Protein AF-0000000084415556 (afdb_homodimer)

Sequence (254 aa):
MTTGFLTAVLDQKYTEAAKVLDAAIASCRHEDKQALATLLINRGHCHHRVQLYRKALKDYDAALEAIPQHPLALYRKGQVLAAQKKLEDARSAW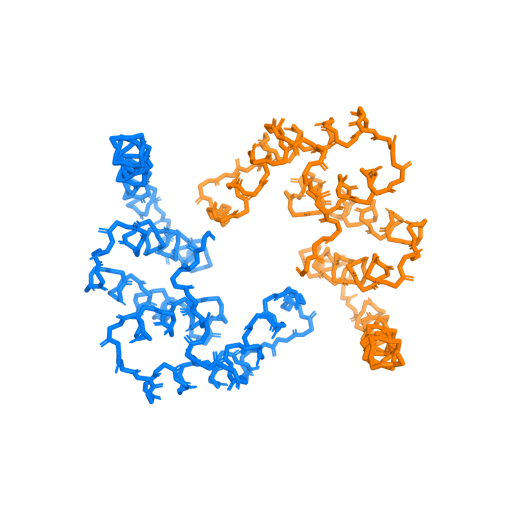EEALRACSERTDIQLVLDISAALRDPHGVKAGHMTTGFLTAVLDQKYTEAAKVLDAAIASCRHEDKQALATLLINRGHCHHRVQLYRKALKDYDAALEAIPQHPLALYRKGQVLAAQKKLEDARSAWEEALRACSERTDIQLVLDISAALRDPHGVKAGH

Radius of gyration: 18.39 Å; Cα contacts (8 Å, |Δi|>4): 319; chains: 2; bounding box: 49×45×45 Å

Structure (mmCIF, N/CA/C/O backbone):
data_AF-0000000084415556-model_v1
#
loop_
_entity.id
_entity.type
_entity.pdbx_description
1 polymer 'Uncharacterized protein'
#
loop_
_atom_site.group_PDB
_atom_site.id
_atom_site.type_symbol
_atom_site.label_atom_id
_atom_site.label_alt_id
_atom_site.label_comp_id
_atom_site.label_asym_id
_atom_site.label_entity_id
_atom_site.label_seq_id
_atom_site.pdbx_PDB_ins_code
_atom_site.Cartn_x
_atom_site.Cartn_y
_atom_site.Cartn_z
_atom_site.occupancy
_atom_site.B_iso_or_equiv
_atom_site.auth_seq_id
_atom_site.auth_comp_id
_atom_site.auth_asym_id
_atom_site.auth_atom_id
_atom_site.pdbx_PDB_model_num
ATOM 1 N N . MET A 1 1 ? 27.25 -16.156 3.082 1 44.28 1 MET A N 1
ATOM 2 C CA . MET A 1 1 ? 26.5 -17.156 3.852 1 44.28 1 MET A CA 1
ATOM 3 C C . MET A 1 1 ? 25.266 -16.531 4.5 1 44.28 1 MET A C 1
ATOM 5 O O . MET A 1 1 ? 24.219 -17.172 4.582 1 44.28 1 MET A O 1
ATOM 9 N N . THR A 1 2 ? 25.344 -15.273 4.949 1 50.53 2 THR A N 1
ATOM 10 C CA . THR A 1 2 ? 24.359 -14.609 5.805 1 50.53 2 THR A CA 1
ATOM 11 C C . THR A 1 2 ? 23.141 -14.195 5 1 50.53 2 THR A C 1
ATOM 13 O O . THR A 1 2 ? 22 -14.32 5.477 1 50.53 2 THR A O 1
ATOM 16 N N . THR A 1 3 ? 23.406 -13.938 3.699 1 58.91 3 THR A N 1
ATOM 17 C CA . THR A 1 3 ? 22.312 -13.508 2.854 1 58.91 3 THR A CA 1
ATOM 18 C C . THR A 1 3 ? 21.422 -14.688 2.477 1 58.91 3 THR A C 1
ATOM 20 O O . THR A 1 3 ? 20.188 -14.562 2.443 1 58.91 3 THR A O 1
ATOM 23 N N . GLY A 1 4 ? 22.125 -15.797 2.33 1 63.91 4 GLY A N 1
ATOM 24 C CA . GLY A 1 4 ? 21.391 -17 1.966 1 63.91 4 GLY A CA 1
ATOM 25 C C . GLY A 1 4 ? 20.438 -17.469 3.047 1 63.91 4 GLY A C 1
ATOM 26 O O . GLY A 1 4 ? 19.281 -17.781 2.764 1 63.91 4 GLY A O 1
ATOM 27 N N . PHE A 1 5 ? 20.953 -17.391 4.285 1 67.06 5 PHE A N 1
ATOM 28 C CA . PHE A 1 5 ? 20.141 -17.828 5.414 1 67.06 5 PHE A CA 1
ATOM 29 C C . PHE A 1 5 ? 18.953 -16.891 5.613 1 67.06 5 PHE A C 1
ATOM 31 O O . PHE A 1 5 ? 17.812 -17.344 5.77 1 67.06 5 PHE A O 1
ATOM 38 N N . LEU A 1 6 ? 19.156 -15.617 5.531 1 68.62 6 LEU A N 1
ATOM 39 C CA . LEU A 1 6 ? 18.094 -14.641 5.699 1 68.62 6 LEU A CA 1
ATOM 40 C C . LEU A 1 6 ? 17.047 -14.789 4.602 1 68.62 6 LEU A C 1
ATOM 42 O O . LEU A 1 6 ? 15.836 -14.742 4.875 1 68.62 6 LEU A O 1
ATOM 46 N N . THR A 1 7 ? 17.547 -15.078 3.479 1 74.56 7 THR A N 1
ATOM 47 C CA . THR A 1 7 ? 16.609 -15.273 2.377 1 74.56 7 THR A CA 1
ATOM 48 C C . THR A 1 7 ? 15.773 -16.531 2.594 1 74.56 7 THR A C 1
ATOM 50 O O . THR A 1 7 ? 14.57 -16.531 2.311 1 74.56 7 THR A O 1
ATOM 53 N N . ALA A 1 8 ? 16.344 -17.391 3.094 1 75.75 8 ALA A N 1
ATOM 54 C CA . ALA A 1 8 ? 15.633 -18.641 3.35 1 75.75 8 ALA A CA 1
ATOM 55 C C . ALA A 1 8 ? 14.562 -18.453 4.422 1 75.75 8 ALA A C 1
ATOM 57 O O . ALA A 1 8 ? 13.461 -18.984 4.309 1 75.75 8 ALA A O 1
ATOM 58 N N . VAL A 1 9 ? 14.891 -17.781 5.328 1 73.94 9 VAL A N 1
ATOM 59 C CA . VAL A 1 9 ? 13.945 -17.547 6.418 1 73.94 9 VAL A CA 1
ATOM 60 C C . VAL A 1 9 ? 12.781 -16.703 5.918 1 73.94 9 VAL A C 1
ATOM 62 O O . VAL A 1 9 ? 11.617 -17 6.215 1 73.94 9 VAL A O 1
ATOM 65 N N . LEU A 1 10 ? 13.086 -15.812 5.121 1 80.5 10 LEU A N 1
ATOM 66 C CA . LEU A 1 10 ? 12.039 -14.969 4.559 1 80.5 10 LEU A CA 1
ATOM 67 C C . LEU A 1 10 ? 11.148 -15.758 3.613 1 80.5 10 LEU A C 1
ATOM 69 O O . LEU A 1 10 ? 9.922 -15.602 3.627 1 80.5 10 LEU A O 1
ATOM 73 N N . ASP A 1 11 ? 11.789 -16.562 2.93 1 83.81 11 ASP A N 1
ATOM 74 C CA . ASP A 1 11 ? 11.023 -17.406 2.014 1 83.81 11 ASP A CA 1
ATOM 75 C C . ASP A 1 11 ? 10.07 -18.328 2.777 1 83.81 11 ASP A C 1
ATOM 77 O O . ASP A 1 11 ? 8.938 -18.547 2.355 1 83.81 11 ASP A O 1
ATOM 81 N N . GLN A 1 12 ? 10.586 -18.797 3.764 1 85.81 12 GLN A N 1
ATOM 82 C CA . GLN A 1 12 ? 9.758 -19.672 4.586 1 85.81 12 GLN A CA 1
ATOM 83 C C . GLN A 1 12 ? 8.562 -18.906 5.16 1 85.81 12 GLN A C 1
ATOM 85 O O . GLN A 1 12 ? 7.449 -19.438 5.207 1 85.81 12 GLN A O 1
ATOM 90 N N . LYS A 1 13 ? 8.75 -17.781 5.508 1 89.81 13 LYS A N 1
ATOM 91 C CA . LYS A 1 13 ? 7.68 -16.953 6.059 1 89.81 13 LYS A CA 1
ATOM 92 C C . LYS A 1 13 ? 6.605 -16.688 5.008 1 89.81 13 LYS A C 1
ATOM 94 O O . LYS A 1 13 ? 5.41 -16.734 5.305 1 89.81 13 LYS A O 1
ATOM 99 N N . TYR A 1 14 ? 7.016 -16.453 3.822 1 93.94 14 TYR A N 1
ATOM 100 C CA . TYR A 1 14 ? 6.047 -16.203 2.762 1 93.94 14 TYR A CA 1
ATOM 101 C C . TYR A 1 14 ? 5.289 -17.469 2.391 1 93.94 14 TYR A C 1
ATOM 103 O O . TYR A 1 14 ? 4.098 -17.422 2.088 1 93.94 14 TYR A O 1
ATOM 111 N N . THR A 1 15 ? 5.961 -18.562 2.408 1 94 15 THR A N 1
ATOM 112 C CA . THR A 1 15 ? 5.309 -19.828 2.119 1 94 15 THR A CA 1
ATOM 113 C C . THR A 1 15 ? 4.262 -20.156 3.18 1 94 15 THR A C 1
ATOM 115 O O . THR A 1 15 ? 3.148 -20.578 2.852 1 94 15 THR A O 1
ATOM 118 N N . GLU A 1 16 ? 4.656 -19.969 4.379 1 94 16 GLU A N 1
AT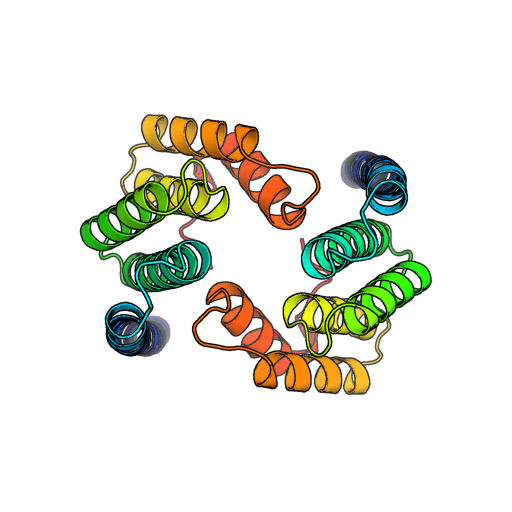OM 119 C CA . GLU A 1 16 ? 3.711 -20.203 5.469 1 94 16 GLU A CA 1
ATOM 120 C C . GLU A 1 16 ? 2.529 -19.234 5.391 1 94 16 GLU A C 1
ATOM 122 O O . GLU A 1 16 ? 1.387 -19.625 5.641 1 94 16 GLU A O 1
ATOM 127 N N . ALA A 1 17 ? 2.781 -18.062 5.09 1 94.12 17 ALA A N 1
ATOM 128 C CA . ALA A 1 17 ? 1.719 -17.062 4.934 1 94.12 17 ALA A CA 1
ATOM 129 C C . ALA A 1 17 ? 0.75 -17.469 3.826 1 94.12 17 ALA A C 1
ATOM 131 O O . ALA A 1 17 ? -0.464 -17.312 3.965 1 94.12 17 ALA A O 1
ATOM 132 N N . ALA A 1 18 ? 1.295 -17.984 2.738 1 95.69 18 ALA A N 1
ATOM 133 C CA . ALA A 1 18 ? 0.446 -18.422 1.637 1 95.69 18 ALA A CA 1
ATOM 134 C C . ALA A 1 18 ? -0.513 -19.516 2.09 1 95.69 18 ALA A C 1
ATOM 136 O O . ALA A 1 18 ? -1.669 -19.562 1.662 1 95.69 18 ALA A O 1
ATOM 137 N N . LYS A 1 19 ? -0.074 -20.359 2.92 1 95.62 19 LYS A N 1
ATOM 138 C CA . LYS A 1 19 ? -0.918 -21.438 3.434 1 95.62 19 LYS A CA 1
ATOM 139 C C . LYS A 1 19 ? -2.062 -20.875 4.277 1 95.62 19 LYS A C 1
ATOM 141 O O . LYS A 1 19 ? -3.197 -21.359 4.18 1 95.62 19 LYS A O 1
ATOM 146 N N . VAL A 1 20 ? -1.751 -19.984 5.078 1 94.44 20 VAL A N 1
ATOM 147 C CA . VAL A 1 20 ? -2.775 -19.344 5.887 1 94.44 20 VAL A CA 1
ATOM 148 C C . VAL A 1 20 ? -3.807 -18.672 4.977 1 94.44 20 VAL A C 1
ATOM 150 O O . VAL A 1 20 ? -5.012 -18.766 5.227 1 94.44 20 VAL A O 1
ATOM 153 N N . LEU A 1 21 ? -3.336 -18.078 3.951 1 96.62 21 LEU A N 1
ATOM 154 C CA . LEU A 1 21 ? -4.23 -17.391 3.018 1 96.62 21 LEU A CA 1
ATOM 155 C C . LEU A 1 21 ? -5.074 -18.406 2.248 1 96.62 21 LEU A C 1
ATOM 157 O O . LEU A 1 21 ? -6.23 -18.125 1.915 1 96.62 21 LEU A O 1
ATOM 161 N N . ASP A 1 22 ? -4.562 -19.547 1.991 1 96.44 22 ASP A N 1
ATOM 162 C CA . ASP A 1 22 ? -5.352 -20.609 1.382 1 96.44 22 ASP A CA 1
ATOM 163 C C . ASP A 1 22 ? -6.598 -20.906 2.207 1 96.44 22 ASP A C 1
ATOM 165 O O . ASP A 1 22 ? -7.703 -20.984 1.666 1 96.44 22 ASP A O 1
ATOM 169 N N . ALA A 1 23 ? -6.379 -21.062 3.432 1 96 23 ALA A N 1
ATOM 170 C CA . ALA A 1 23 ? -7.484 -21.359 4.34 1 96 23 ALA A CA 1
ATOM 171 C C . ALA A 1 23 ? -8.484 -20.219 4.387 1 96 23 ALA A C 1
ATOM 173 O O . ALA A 1 23 ? -9.695 -20.438 4.398 1 96 23 ALA A O 1
ATOM 174 N N . ALA A 1 24 ? -7.969 -19.062 4.43 1 96 24 ALA A N 1
ATOM 175 C CA . ALA A 1 24 ? -8.828 -17.875 4.477 1 96 24 ALA A CA 1
ATOM 176 C C . ALA A 1 24 ? -9.672 -17.766 3.209 1 96 24 ALA A C 1
ATOM 178 O O . ALA A 1 24 ? -10.859 -17.438 3.27 1 96 24 ALA A O 1
ATOM 179 N N . ILE A 1 25 ? -9.094 -17.969 2.098 1 96.94 25 ILE A N 1
ATOM 180 C CA . ILE A 1 25 ? -9.797 -17.906 0.82 1 96.94 25 ILE A CA 1
ATOM 181 C C . ILE A 1 25 ? -10.891 -18.969 0.78 1 96.94 25 ILE A C 1
ATOM 183 O O . ILE A 1 25 ? -12 -18.703 0.321 1 96.94 25 ILE A O 1
ATOM 187 N N . ALA A 1 26 ? -10.602 -20.125 1.258 1 95.88 26 ALA A N 1
ATOM 188 C CA . ALA A 1 26 ? -11.555 -21.234 1.277 1 95.88 26 ALA A CA 1
ATOM 189 C C . ALA A 1 26 ? -12.758 -20.906 2.16 1 95.88 26 ALA A C 1
ATOM 191 O O . ALA A 1 26 ? -13.875 -21.359 1.891 1 95.88 26 ALA A O 1
ATOM 192 N N . SER A 1 27 ? -12.562 -20.094 3.143 1 94.94 27 SER A N 1
ATOM 193 C CA . SER A 1 27 ? -13.617 -19.766 4.098 1 94.94 27 SER A CA 1
ATOM 194 C C . SER A 1 27 ? -14.328 -18.484 3.709 1 94.94 27 SER A C 1
ATOM 196 O O . SER A 1 27 ? -15.32 -18.109 4.332 1 94.94 27 SER A O 1
ATOM 198 N N . CYS A 1 28 ? -13.781 -17.812 2.705 1 94.81 28 CYS A N 1
ATOM 199 C CA . CYS A 1 28 ? -14.328 -16.516 2.305 1 94.81 28 CYS A CA 1
ATOM 200 C C . CYS A 1 28 ? -15.648 -16.688 1.559 1 94.81 28 CYS A C 1
ATOM 202 O O . CYS A 1 28 ? -15.75 -17.531 0.655 1 94.81 28 CYS A O 1
ATOM 204 N N . ARG A 1 29 ? -16.547 -15.898 1.939 1 91.25 29 ARG A N 1
ATOM 205 C CA . ARG A 1 29 ? -17.828 -15.93 1.246 1 91.25 29 ARG A CA 1
ATOM 206 C C . ARG A 1 29 ? -17.688 -15.453 -0.197 1 91.25 29 ARG A C 1
ATOM 208 O O . ARG A 1 29 ? -17.109 -14.391 -0.452 1 91.25 29 ARG A O 1
ATOM 215 N N . HIS A 1 30 ? -18.234 -16.188 -1.076 1 85.44 30 HIS A N 1
ATOM 216 C CA . HIS A 1 30 ? -18.078 -15.898 -2.498 1 85.44 30 HIS A CA 1
ATOM 217 C C . HIS A 1 30 ? -18.688 -14.547 -2.859 1 85.44 30 HIS A C 1
ATOM 219 O O . HIS A 1 30 ? -18.25 -13.906 -3.816 1 85.44 30 HIS A O 1
ATOM 225 N N . GLU A 1 31 ? -19.578 -14.102 -2.074 1 92.94 31 GLU A N 1
ATOM 226 C CA . GLU A 1 31 ? -20.281 -12.852 -2.354 1 92.94 31 GLU A CA 1
ATOM 227 C C . GLU A 1 31 ? -19.438 -11.641 -1.939 1 92.94 31 GLU A C 1
ATOM 229 O O . GLU A 1 31 ? -19.656 -10.531 -2.422 1 92.94 31 GLU A O 1
ATOM 234 N N . ASP A 1 32 ? -18.547 -11.812 -1.086 1 95.38 32 ASP A N 1
ATOM 235 C CA . ASP A 1 32 ? -17.672 -10.727 -0.661 1 95.38 32 ASP A CA 1
ATOM 236 C C . ASP A 1 32 ? -16.469 -10.57 -1.605 1 95.38 32 ASP A C 1
ATOM 238 O O . ASP A 1 32 ? -15.352 -10.953 -1.265 1 95.38 32 ASP A O 1
ATOM 242 N N . LYS A 1 33 ? -16.719 -9.922 -2.682 1 96.44 33 LYS A N 1
ATOM 243 C CA . LYS A 1 33 ? -15.734 -9.836 -3.76 1 96.44 33 LYS A CA 1
ATOM 244 C C . LYS A 1 33 ? -14.516 -9.023 -3.33 1 96.44 33 LYS A C 1
ATOM 246 O O . LYS A 1 33 ? -13.391 -9.32 -3.736 1 96.44 33 LYS A O 1
ATOM 251 N N . GLN A 1 34 ? -14.734 -8.07 -2.561 1 94.62 34 GLN A N 1
ATOM 252 C CA . GLN A 1 34 ? -13.633 -7.238 -2.096 1 94.62 34 GLN A CA 1
ATOM 253 C C . GLN A 1 34 ? -12.68 -8.039 -1.21 1 94.62 34 GLN A C 1
ATOM 255 O O . GLN A 1 34 ? -11.461 -7.957 -1.375 1 94.62 34 GLN A O 1
ATOM 260 N N . ALA A 1 35 ? -13.242 -8.789 -0.306 1 94.62 35 ALA A N 1
ATOM 261 C CA . ALA A 1 35 ? -12.43 -9.625 0.576 1 94.62 35 ALA A CA 1
ATOM 262 C C . ALA A 1 35 ? -11.672 -10.688 -0.215 1 94.62 35 ALA A C 1
ATOM 264 O O . ALA A 1 35 ? -10.484 -10.914 0.013 1 94.62 35 ALA A O 1
ATOM 265 N N . LEU A 1 36 ? -12.383 -11.258 -1.077 1 96.88 36 LEU A N 1
ATOM 266 C CA . LEU A 1 36 ? -11.766 -12.297 -1.895 1 96.88 36 LEU A CA 1
ATOM 267 C C . LEU A 1 36 ? -10.602 -11.734 -2.701 1 96.88 36 LEU A C 1
ATOM 269 O O . LEU A 1 36 ? -9.516 -12.32 -2.725 1 96.88 36 LEU A O 1
ATOM 273 N N . ALA A 1 37 ? -10.773 -10.633 -3.338 1 97.5 37 ALA A N 1
ATOM 274 C CA . ALA A 1 37 ? -9.719 -10.008 -4.125 1 97.5 37 ALA A CA 1
ATOM 275 C C . ALA A 1 37 ? -8.5 -9.703 -3.26 1 97.5 37 ALA A C 1
ATOM 277 O O . ALA A 1 37 ? -7.363 -9.992 -3.652 1 97.5 37 ALA A O 1
ATOM 278 N N . THR A 1 38 ? -8.75 -9.156 -2.139 1 96.31 38 THR A N 1
ATOM 279 C CA . THR A 1 38 ? -7.652 -8.797 -1.246 1 96.31 38 THR A CA 1
ATOM 280 C C . THR A 1 38 ? -6.855 -10.031 -0.833 1 96.31 38 THR A C 1
ATOM 282 O O . THR A 1 38 ? -5.625 -10.008 -0.837 1 96.31 38 THR A O 1
ATOM 285 N N . LEU A 1 39 ? -7.547 -11.078 -0.478 1 97.69 39 LEU A N 1
ATOM 286 C CA . LEU A 1 39 ? -6.891 -12.312 -0.076 1 97.69 39 LEU A CA 1
ATOM 287 C C . LEU A 1 39 ? -6.07 -12.891 -1.223 1 97.69 39 LEU A C 1
ATOM 289 O O . LEU A 1 39 ? -4.938 -13.336 -1.02 1 97.69 39 LEU A O 1
ATOM 293 N N . LEU A 1 40 ? -6.586 -12.859 -2.352 1 97.88 40 LEU A N 1
ATOM 294 C CA . LEU A 1 40 ? -5.898 -13.375 -3.531 1 97.88 40 LEU A CA 1
ATOM 295 C C . LEU A 1 40 ? -4.664 -12.531 -3.846 1 97.88 40 LEU A C 1
ATOM 297 O O . LEU A 1 40 ? -3.607 -13.07 -4.18 1 97.88 40 LEU A O 1
ATOM 301 N N . ILE A 1 41 ? -4.773 -11.242 -3.756 1 98.12 41 ILE A N 1
ATOM 302 C CA . ILE A 1 41 ? -3.645 -10.344 -3.99 1 98.12 41 ILE A CA 1
ATOM 303 C C . ILE A 1 41 ? -2.533 -10.648 -2.986 1 98.12 41 ILE A C 1
ATOM 305 O O . ILE A 1 41 ? -1.359 -10.727 -3.357 1 98.12 41 ILE A O 1
ATOM 309 N N . ASN A 1 42 ? -2.893 -10.812 -1.781 1 97.56 42 ASN A N 1
ATOM 310 C CA . ASN A 1 42 ? -1.912 -11.125 -0.745 1 97.56 42 ASN A CA 1
ATOM 311 C C . ASN A 1 42 ? -1.228 -12.461 -1.002 1 97.56 42 ASN A C 1
ATOM 313 O O . ASN A 1 42 ? -0.01 -12.578 -0.852 1 97.56 42 ASN A O 1
ATOM 317 N N . ARG A 1 43 ? -1.973 -13.469 -1.42 1 97.5 43 ARG A N 1
ATOM 318 C CA . ARG A 1 43 ? -1.366 -14.758 -1.73 1 97.5 43 ARG A CA 1
ATOM 319 C C . ARG A 1 43 ? -0.435 -14.648 -2.934 1 97.5 43 ARG A C 1
ATOM 321 O O . ARG A 1 43 ? 0.664 -15.211 -2.926 1 97.5 43 ARG A O 1
ATOM 328 N N . GLY A 1 44 ? -0.894 -13.914 -3.916 1 97.94 44 GLY A N 1
ATOM 329 C CA . GLY A 1 44 ? -0.041 -13.672 -5.07 1 97.94 44 GLY A CA 1
ATOM 330 C C . GLY A 1 44 ? 1.275 -13.008 -4.711 1 97.94 44 GLY A C 1
ATOM 331 O O . GLY A 1 44 ? 2.322 -13.352 -5.266 1 97.94 44 GLY A O 1
ATOM 332 N N . HIS A 1 45 ? 1.21 -12.086 -3.805 1 96.56 45 HIS A N 1
ATOM 333 C CA . HIS A 1 45 ? 2.418 -11.406 -3.354 1 96.56 45 HIS A CA 1
ATOM 334 C C . HIS A 1 45 ? 3.377 -12.375 -2.674 1 96.56 45 HIS A C 1
ATOM 336 O O . HIS A 1 45 ? 4.59 -12.305 -2.875 1 96.56 45 HIS A O 1
ATOM 342 N N . CYS A 1 46 ? 2.828 -13.211 -1.877 1 96.19 46 CYS A N 1
ATOM 343 C CA . CYS A 1 46 ? 3.65 -14.227 -1.226 1 96.19 46 CYS A CA 1
ATOM 344 C C . CYS A 1 46 ? 4.34 -15.117 -2.256 1 96.19 46 CYS A C 1
ATOM 346 O O . CYS A 1 46 ? 5.543 -15.367 -2.162 1 96.19 46 CYS A O 1
ATOM 348 N N . HIS A 1 47 ? 3.613 -15.539 -3.279 1 97.31 47 HIS A N 1
ATOM 349 C CA . HIS A 1 47 ? 4.184 -16.359 -4.348 1 97.31 47 HIS A CA 1
ATOM 350 C C . HIS A 1 47 ? 5.254 -15.586 -5.113 1 97.31 47 HIS A C 1
ATOM 352 O O . HIS A 1 47 ? 6.305 -16.141 -5.449 1 97.31 47 HIS A O 1
ATOM 358 N N . HIS A 1 48 ? 4.957 -14.328 -5.367 1 96.06 48 HIS A N 1
ATOM 359 C CA . HIS A 1 48 ? 5.898 -13.469 -6.07 1 96.06 48 HIS A CA 1
ATOM 360 C C . HIS A 1 48 ? 7.23 -13.383 -5.332 1 96.06 48 HIS A C 1
ATOM 362 O O . HIS A 1 48 ? 8.297 -13.477 -5.945 1 96.06 48 HIS A O 1
ATOM 368 N N . ARG A 1 49 ? 7.148 -13.281 -4.059 1 94.12 49 ARG A N 1
ATOM 369 C CA . ARG A 1 49 ? 8.336 -13.078 -3.24 1 94.12 49 ARG A CA 1
ATOM 370 C C . ARG A 1 49 ? 9.203 -14.336 -3.205 1 94.12 49 ARG A C 1
ATOM 372 O O . ARG A 1 49 ? 10.414 -14.258 -2.99 1 94.12 49 ARG A O 1
ATOM 379 N N . VAL A 1 50 ? 8.633 -15.508 -3.457 1 94.06 50 VAL A N 1
ATOM 380 C CA . VAL A 1 50 ? 9.391 -16.75 -3.494 1 94.06 50 VAL A CA 1
ATOM 381 C C . VAL A 1 50 ? 9.609 -17.188 -4.945 1 94.06 50 VAL A C 1
ATOM 383 O O . VAL A 1 50 ? 9.875 -18.359 -5.215 1 94.06 50 VAL A O 1
ATOM 386 N N . GLN A 1 51 ? 9.227 -16.328 -5.941 1 95.25 51 GLN A N 1
ATOM 387 C CA . GLN A 1 51 ? 9.523 -16.422 -7.367 1 95.25 51 GLN A CA 1
ATOM 388 C C . GLN A 1 51 ? 8.672 -17.484 -8.039 1 95.25 51 GLN A C 1
ATOM 390 O O . GLN A 1 51 ? 9.102 -18.109 -9.016 1 95.25 51 GLN A O 1
ATOM 395 N N . LEU A 1 52 ? 7.629 -17.812 -7.492 1 96.44 52 LEU A N 1
ATOM 396 C CA . LEU A 1 52 ? 6.609 -18.625 -8.156 1 96.44 52 LEU A CA 1
ATOM 397 C C . LEU A 1 52 ? 5.699 -17.75 -9.016 1 96.44 52 LEU A C 1
ATOM 399 O O . LEU A 1 52 ? 4.508 -17.625 -8.727 1 96.44 52 LEU A O 1
ATOM 403 N N . TYR A 1 53 ? 6.145 -17.359 -10.156 1 97.44 53 TYR A N 1
ATOM 404 C CA . TYR A 1 53 ? 5.539 -16.312 -10.969 1 97.44 53 TYR A CA 1
ATOM 405 C C . TYR A 1 53 ? 4.234 -16.797 -11.594 1 97.44 53 TYR A C 1
ATOM 407 O O . TYR A 1 53 ? 3.256 -16.047 -11.656 1 97.44 53 TYR A O 1
ATOM 415 N N . ARG A 1 54 ? 4.184 -17.953 -12.039 1 97.88 54 ARG A N 1
ATOM 416 C CA . ARG A 1 54 ? 2.969 -18.469 -12.664 1 97.88 54 ARG A CA 1
ATOM 417 C C . ARG A 1 54 ? 1.812 -18.5 -11.672 1 97.88 54 ARG A C 1
ATOM 419 O O . ARG A 1 54 ? 0.687 -18.125 -12.016 1 97.88 54 ARG A O 1
ATOM 426 N N . LYS A 1 55 ? 2.104 -18.953 -10.5 1 98.44 55 LYS A N 1
ATOM 427 C CA . LYS A 1 55 ? 1.078 -18.984 -9.461 1 98.44 55 LYS A CA 1
ATOM 428 C C . LYS A 1 55 ? 0.644 -17.578 -9.062 1 98.44 55 LYS A C 1
ATOM 430 O O . LYS A 1 55 ? -0.542 -17.328 -8.828 1 98.44 55 LYS A O 1
ATOM 435 N N . ALA A 1 56 ? 1.625 -16.719 -9 1 98.5 56 ALA A N 1
ATOM 436 C CA . ALA A 1 56 ? 1.32 -15.336 -8.672 1 98.5 56 ALA A CA 1
ATOM 437 C C . ALA A 1 56 ? 0.39 -14.719 -9.719 1 98.5 56 ALA A C 1
ATOM 439 O O . ALA A 1 56 ? -0.62 -14.102 -9.367 1 98.5 56 ALA A O 1
ATOM 440 N N . LEU A 1 57 ? 0.685 -14.945 -10.977 1 98.62 57 LEU A N 1
ATOM 441 C CA . LEU A 1 57 ? -0.127 -14.398 -12.055 1 98.62 57 LEU A CA 1
ATOM 442 C C . LEU A 1 57 ? -1.541 -14.969 -12.016 1 98.62 57 LEU A C 1
ATOM 444 O O . LEU A 1 57 ? -2.512 -14.242 -12.258 1 98.62 57 LEU A O 1
ATOM 448 N N . LYS A 1 58 ? -1.635 -16.188 -11.727 1 98.69 58 LYS A N 1
ATOM 449 C CA . LYS A 1 58 ? -2.951 -16.797 -11.609 1 98.69 58 LYS A CA 1
ATOM 450 C C . LYS A 1 58 ? -3.771 -16.141 -10.508 1 98.69 58 LYS A C 1
ATOM 452 O O . LYS A 1 58 ? -4.969 -15.906 -10.672 1 98.69 58 LYS A O 1
ATOM 457 N N . ASP A 1 59 ? -3.145 -15.898 -9.398 1 98.62 59 ASP A N 1
ATOM 458 C CA . ASP A 1 59 ? -3.82 -15.242 -8.281 1 98.62 59 ASP A CA 1
ATOM 459 C C . ASP A 1 59 ? -4.285 -13.844 -8.664 1 98.62 59 ASP A C 1
ATOM 461 O O . ASP A 1 59 ? -5.414 -13.453 -8.367 1 98.62 59 ASP A O 1
ATOM 465 N N . TYR A 1 60 ? -3.416 -13.07 -9.359 1 98.62 60 TYR A N 1
ATOM 466 C CA . TYR A 1 60 ? -3.777 -11.719 -9.75 1 98.62 60 TYR A CA 1
ATOM 467 C C . TYR A 1 60 ? -4.895 -11.727 -10.781 1 98.62 60 TYR A C 1
ATOM 469 O O . TYR A 1 60 ? -5.801 -10.883 -10.734 1 98.62 60 TYR A O 1
ATOM 477 N N . ASP A 1 61 ? -4.887 -12.664 -11.648 1 98.69 61 ASP A N 1
ATOM 478 C CA . ASP A 1 61 ? -5.961 -12.789 -12.625 1 98.69 61 ASP A CA 1
ATOM 479 C C . ASP A 1 61 ? -7.281 -13.141 -11.953 1 98.69 61 ASP A C 1
ATOM 481 O O . ASP A 1 61 ? -8.336 -12.609 -12.312 1 98.69 61 ASP A O 1
ATOM 485 N N . ALA A 1 62 ? -7.223 -14.039 -11.016 1 98.38 62 ALA A N 1
ATOM 486 C CA . ALA A 1 62 ? -8.422 -14.398 -10.266 1 98.38 62 ALA A CA 1
ATOM 487 C C . ALA A 1 62 ? -8.969 -13.195 -9.5 1 98.38 62 ALA A C 1
ATOM 489 O O . ALA A 1 62 ? -10.188 -13.008 -9.414 1 98.38 62 ALA A O 1
ATOM 490 N N . ALA A 1 63 ? -8.086 -12.43 -8.906 1 98.38 63 ALA A N 1
ATOM 491 C CA . ALA A 1 63 ? -8.508 -11.219 -8.203 1 98.38 63 ALA A CA 1
ATOM 492 C C . ALA A 1 63 ? -9.219 -10.258 -9.148 1 98.38 63 ALA A C 1
ATOM 494 O O . ALA A 1 63 ? -10.219 -9.641 -8.781 1 98.38 63 ALA A O 1
ATOM 495 N N . LEU A 1 64 ? -8.758 -10.164 -10.383 1 98.44 64 LEU A N 1
ATOM 496 C CA . LEU A 1 64 ? -9.312 -9.25 -11.375 1 98.44 64 LEU A CA 1
ATOM 497 C C . LEU A 1 64 ? -10.641 -9.773 -11.914 1 98.44 64 LEU A C 1
ATOM 499 O O . LEU A 1 64 ? -11.43 -9.008 -12.469 1 98.44 64 LEU A O 1
ATOM 503 N N . GLU A 1 65 ? -10.812 -11.047 -11.797 1 97.94 65 GLU A N 1
ATOM 504 C CA . GLU A 1 65 ? -12.125 -11.602 -12.102 1 97.94 65 GLU A CA 1
ATOM 505 C C . GLU A 1 65 ? -13.156 -11.211 -11.047 1 97.94 65 GLU A C 1
ATOM 507 O O . GLU A 1 65 ? -14.32 -10.961 -11.367 1 97.94 65 GLU A O 1
ATOM 512 N N . ALA A 1 66 ? -12.688 -11.219 -9.797 1 97.06 66 ALA A N 1
ATOM 513 C CA . ALA A 1 66 ? -13.57 -10.836 -8.695 1 97.06 66 ALA A CA 1
ATOM 514 C C . ALA A 1 66 ? -13.891 -9.344 -8.75 1 97.06 66 ALA A C 1
ATOM 516 O O . ALA A 1 66 ? -15.039 -8.945 -8.562 1 97.06 66 ALA A O 1
ATOM 517 N N . ILE A 1 67 ? -12.898 -8.461 -8.93 1 97.31 67 ILE A N 1
ATOM 518 C CA . ILE A 1 67 ? -13.055 -7.02 -9.078 1 97.31 67 ILE A CA 1
ATOM 519 C C . ILE A 1 67 ? -12.289 -6.539 -10.312 1 97.31 67 ILE A C 1
ATOM 521 O O . ILE A 1 67 ? -11.078 -6.293 -10.234 1 97.31 67 ILE A O 1
ATOM 525 N N . PRO A 1 68 ? -13.047 -6.246 -11.219 1 96.88 68 PRO A N 1
ATOM 526 C CA . PRO A 1 68 ? -12.367 -5.793 -12.438 1 96.88 68 PRO A CA 1
ATOM 527 C C . PRO A 1 68 ? -11.648 -4.461 -12.25 1 96.88 68 PRO A C 1
ATOM 529 O O . PRO A 1 68 ? -12.141 -3.584 -11.539 1 96.88 68 PRO A O 1
ATOM 532 N N . GLN A 1 69 ? -10.445 -4.32 -12.805 1 96.38 69 GLN A N 1
ATOM 533 C CA . GLN A 1 69 ? -9.633 -3.107 -12.82 1 96.38 69 GLN A CA 1
ATOM 534 C C . GLN A 1 69 ? -9.188 -2.727 -11.406 1 96.38 69 GLN A C 1
ATOM 536 O O . GLN A 1 69 ? -9.203 -1.548 -11.047 1 96.38 69 GLN A O 1
ATOM 541 N N . HIS A 1 70 ? -8.992 -3.656 -10.516 1 97.5 70 HIS A N 1
ATOM 542 C CA . HIS A 1 70 ? -8.414 -3.404 -9.195 1 97.5 70 HIS A CA 1
ATOM 543 C C . HIS A 1 70 ? -6.984 -2.875 -9.32 1 97.5 70 HIS A C 1
ATOM 545 O O . HIS A 1 70 ? -6.078 -3.607 -9.727 1 97.5 70 HIS A O 1
ATOM 551 N N . PRO A 1 71 ? -6.75 -1.689 -8.883 1 97.62 71 PRO A N 1
ATOM 552 C CA . PRO A 1 71 ? -5.469 -1.048 -9.195 1 97.62 71 PRO A CA 1
ATOM 553 C C . PRO A 1 71 ? -4.273 -1.797 -8.617 1 97.62 71 PRO A C 1
ATOM 555 O O . PRO A 1 71 ? -3.258 -1.969 -9.297 1 97.62 71 PRO A O 1
ATOM 558 N N . LEU A 1 72 ? -4.418 -2.24 -7.43 1 97.69 72 LEU A N 1
ATOM 559 C CA . LEU A 1 72 ? -3.293 -2.92 -6.793 1 97.69 72 LEU A CA 1
ATOM 560 C C . LEU A 1 72 ? -3 -4.246 -7.484 1 97.69 72 LEU A C 1
ATOM 562 O O . LEU A 1 72 ? -1.837 -4.621 -7.652 1 97.69 72 LEU A O 1
ATOM 566 N N . ALA A 1 73 ? -4.016 -4.996 -7.832 1 98.5 73 ALA A N 1
ATOM 567 C CA . ALA A 1 73 ? -3.826 -6.258 -8.547 1 98.5 73 ALA A CA 1
ATOM 568 C C . ALA A 1 73 ? -3.104 -6.031 -9.875 1 98.5 73 ALA A C 1
ATOM 570 O O . ALA A 1 73 ? -2.172 -6.762 -10.211 1 98.5 73 ALA A O 1
ATOM 571 N N . LEU A 1 74 ? -3.523 -5.023 -10.562 1 98.62 74 LEU A N 1
ATOM 572 C CA . LEU A 1 74 ? -2.91 -4.691 -11.844 1 98.62 74 LEU A CA 1
ATOM 573 C C . LEU A 1 74 ? -1.456 -4.273 -11.664 1 98.62 74 LEU A C 1
ATOM 575 O O . LEU A 1 74 ? -0.586 -4.68 -12.438 1 98.62 74 LEU A O 1
ATOM 579 N N . TYR A 1 75 ? -1.209 -3.514 -10.633 1 97.94 75 TYR A N 1
ATOM 580 C CA . TYR A 1 75 ? 0.148 -3.066 -10.344 1 97.94 75 TYR A CA 1
ATOM 581 C C . TYR A 1 75 ? 1.057 -4.25 -10.031 1 97.94 75 TYR A C 1
ATOM 583 O O . TYR A 1 75 ? 2.156 -4.359 -10.578 1 97.94 75 TYR A O 1
ATOM 591 N N . ARG A 1 76 ? 0.569 -5.086 -9.227 1 98 76 ARG A N 1
ATOM 592 C CA . ARG A 1 76 ? 1.363 -6.238 -8.82 1 98 76 ARG A CA 1
ATOM 593 C C . ARG A 1 76 ? 1.565 -7.207 -9.977 1 98 76 ARG A C 1
ATOM 595 O O . ARG A 1 76 ? 2.643 -7.789 -10.125 1 98 76 ARG A O 1
ATOM 602 N N . LYS A 1 77 ? 0.566 -7.379 -10.766 1 98.06 77 LYS A N 1
ATOM 603 C CA . LYS A 1 77 ? 0.695 -8.188 -11.977 1 98.06 77 LYS A CA 1
ATOM 604 C C . LYS A 1 77 ? 1.806 -7.652 -12.875 1 98.06 77 LYS A C 1
ATOM 606 O O . LYS A 1 77 ? 2.627 -8.422 -13.383 1 98.06 77 LYS A O 1
ATOM 611 N N . GLY A 1 78 ? 1.819 -6.391 -13.062 1 98.06 78 GLY A N 1
ATOM 612 C CA . GLY A 1 78 ? 2.873 -5.773 -13.852 1 98.06 78 GLY A CA 1
ATOM 613 C C . GLY A 1 78 ? 4.262 -6.043 -13.305 1 98.06 78 GLY A C 1
ATOM 614 O O . GLY A 1 78 ? 5.203 -6.273 -14.07 1 98.06 78 GLY A O 1
ATOM 615 N N . GLN A 1 79 ? 4.375 -5.992 -12.062 1 97.06 79 GLN A N 1
ATOM 616 C CA . GLN A 1 79 ? 5.668 -6.262 -11.445 1 97.06 79 GLN A CA 1
ATOM 617 C C . GLN A 1 79 ? 6.156 -7.668 -11.773 1 97.06 79 GLN A C 1
ATOM 619 O O . GLN A 1 79 ? 7.34 -7.871 -12.039 1 97.06 79 GLN A O 1
ATOM 624 N N . VAL A 1 80 ? 5.277 -8.641 -11.711 1 97.25 80 VAL A N 1
ATOM 625 C CA . VAL A 1 80 ? 5.641 -10.023 -12 1 97.25 80 VAL A CA 1
ATOM 626 C C . VAL A 1 80 ? 6.027 -10.156 -13.469 1 97.25 80 VAL A C 1
ATOM 628 O O . VAL A 1 80 ? 7.016 -10.812 -13.797 1 97.25 80 VAL A O 1
ATOM 631 N N . LEU A 1 81 ? 5.27 -9.484 -14.328 1 97.5 81 LEU A N 1
ATOM 632 C CA . LEU A 1 81 ? 5.57 -9.516 -15.758 1 97.5 81 LEU A CA 1
ATOM 633 C C . LEU A 1 81 ? 6.934 -8.898 -16.047 1 97.5 81 LEU A C 1
ATOM 635 O O . LEU A 1 81 ? 7.707 -9.43 -16.844 1 97.5 81 LEU A O 1
ATOM 639 N N . ALA A 1 82 ? 7.238 -7.863 -15.367 1 96.5 82 ALA A N 1
ATOM 640 C CA . ALA A 1 82 ? 8.539 -7.219 -15.523 1 96.5 82 ALA A CA 1
ATOM 641 C C . ALA A 1 82 ? 9.664 -8.141 -15.062 1 96.5 82 ALA A C 1
ATOM 643 O O . ALA A 1 82 ? 10.719 -8.219 -15.703 1 96.5 82 ALA A O 1
ATOM 644 N N . ALA A 1 83 ? 9.414 -8.805 -14.016 1 94.19 83 ALA A N 1
ATOM 645 C CA . ALA A 1 83 ? 10.406 -9.742 -13.477 1 94.19 83 ALA A CA 1
ATOM 646 C C . ALA A 1 83 ? 10.68 -10.875 -14.461 1 94.19 83 ALA A C 1
ATOM 648 O O . ALA A 1 83 ? 11.781 -11.43 -14.484 1 94.19 83 ALA A O 1
ATOM 649 N N . GLN A 1 84 ? 9.695 -11.156 -15.25 1 94.69 84 GLN A N 1
ATOM 650 C CA . GLN A 1 84 ? 9.836 -12.188 -16.266 1 94.69 84 GLN A CA 1
ATOM 651 C C . GLN A 1 84 ? 10.344 -11.602 -17.578 1 94.69 84 GLN A C 1
ATOM 653 O O . GLN A 1 84 ? 10.305 -12.266 -18.625 1 94.69 84 GLN A O 1
ATOM 658 N N . LYS A 1 85 ? 10.617 -10.305 -1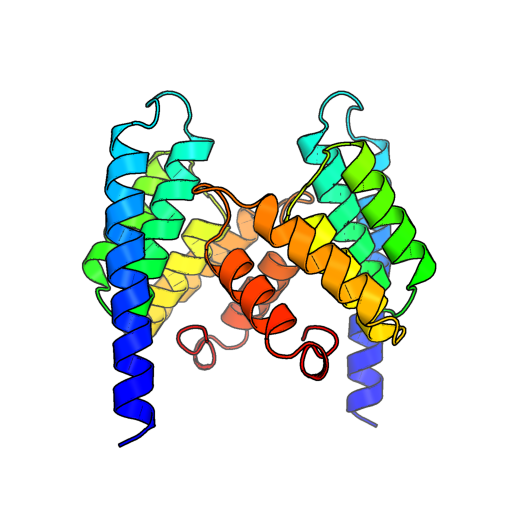7.625 1 93.75 85 LYS A N 1
ATOM 659 C CA . LYS A 1 85 ? 11.195 -9.586 -18.75 1 93.75 85 LYS A CA 1
ATOM 660 C C . LYS A 1 85 ? 10.156 -9.352 -19.844 1 93.75 85 LYS A C 1
ATOM 662 O O . LYS A 1 85 ? 10.508 -9.164 -21 1 93.75 85 LYS A O 1
ATOM 667 N N . LYS A 1 86 ? 8.977 -9.461 -19.516 1 96 86 LYS A N 1
ATOM 668 C CA . LYS A 1 86 ? 7.879 -9.078 -20.391 1 96 86 LYS A CA 1
ATOM 669 C C . LYS A 1 86 ? 7.477 -7.621 -20.172 1 96 86 LYS A C 1
ATOM 671 O O . LYS A 1 86 ? 6.352 -7.344 -19.75 1 96 86 LYS A O 1
ATOM 676 N N . LEU A 1 87 ? 8.203 -6.766 -20.625 1 95.94 87 LEU A N 1
ATOM 677 C CA . LEU A 1 87 ? 8.109 -5.359 -20.25 1 95.94 87 LEU A CA 1
ATOM 678 C C . LEU A 1 87 ? 6.914 -4.699 -20.922 1 95.94 87 LEU A C 1
ATOM 680 O O . LEU A 1 87 ? 6.25 -3.844 -20.328 1 95.94 87 LEU A O 1
ATOM 684 N N . GLU A 1 88 ? 6.652 -5.023 -22.094 1 96.88 88 GLU A N 1
ATOM 685 C CA . GLU A 1 88 ? 5.52 -4.422 -22.797 1 96.88 88 GLU A CA 1
ATOM 686 C C . GLU A 1 88 ? 4.203 -4.789 -22.109 1 96.88 88 GLU A C 1
ATOM 688 O O . GLU A 1 88 ? 3.316 -3.945 -21.969 1 96.88 88 GLU A O 1
ATOM 693 N N . ASP A 1 89 ? 4.129 -5.992 -21.734 1 97.81 89 ASP A N 1
ATOM 694 C CA . ASP A 1 89 ? 2.941 -6.445 -21.016 1 97.81 89 ASP A CA 1
ATOM 695 C C . ASP A 1 89 ? 2.838 -5.766 -19.656 1 97.81 89 ASP A C 1
ATOM 697 O O . ASP A 1 89 ? 1.742 -5.414 -19.203 1 97.81 89 ASP A O 1
ATOM 701 N N . ALA A 1 90 ? 3.965 -5.645 -19.078 1 97.88 90 ALA A N 1
ATOM 702 C CA . ALA A 1 90 ? 4.008 -4.957 -17.781 1 97.88 90 ALA A CA 1
ATOM 703 C C . ALA A 1 90 ? 3.516 -3.516 -17.922 1 97.88 90 ALA A C 1
ATOM 705 O O . ALA A 1 90 ? 2.678 -3.066 -17.141 1 97.88 90 ALA A O 1
ATOM 706 N N . ARG A 1 91 ? 3.951 -2.869 -18.922 1 97.5 91 ARG A N 1
ATOM 707 C CA . ARG A 1 91 ? 3.557 -1.484 -19.156 1 97.5 91 ARG A CA 1
ATOM 708 C C . ARG A 1 91 ? 2.055 -1.375 -19.391 1 97.5 91 ARG A C 1
ATOM 710 O O . ARG A 1 91 ? 1.407 -0.45 -18.906 1 97.5 91 ARG A O 1
ATOM 717 N N . SER A 1 92 ? 1.578 -2.26 -20.109 1 98.25 92 SER A N 1
ATOM 718 C CA . SER A 1 92 ? 0.142 -2.264 -20.375 1 98.25 92 SER A CA 1
ATOM 719 C C . SER A 1 92 ? -0.656 -2.42 -19.078 1 98.25 92 SER A C 1
ATOM 721 O O . SER A 1 92 ? -1.656 -1.73 -18.875 1 98.25 92 SER A O 1
ATOM 723 N N . ALA A 1 93 ? -0.207 -3.262 -18.25 1 98.25 93 ALA A N 1
ATOM 724 C CA . ALA A 1 93 ? -0.867 -3.477 -16.969 1 98.25 93 ALA A CA 1
ATOM 725 C C . ALA A 1 93 ? -0.797 -2.225 -16.094 1 98.25 93 ALA A C 1
ATOM 727 O O . ALA A 1 93 ? -1.784 -1.847 -15.461 1 98.25 93 ALA A O 1
ATOM 728 N N . TRP A 1 94 ? 0.342 -1.585 -16.125 1 98.06 94 TRP A N 1
ATOM 729 C CA . TRP A 1 94 ? 0.511 -0.383 -15.32 1 98.06 94 TRP A CA 1
ATOM 730 C C . TRP A 1 94 ? -0.317 0.77 -15.883 1 98.06 94 TRP A C 1
ATOM 732 O O . TRP A 1 94 ? -0.882 1.561 -15.125 1 98.06 94 TRP A O 1
ATOM 742 N N . GLU A 1 95 ? -0.404 0.838 -17.125 1 98.12 95 GLU A N 1
ATOM 743 C CA . GLU A 1 95 ? -1.261 1.856 -17.734 1 98.12 95 GLU A CA 1
ATOM 744 C C . GLU A 1 95 ? -2.723 1.64 -17.344 1 98.12 95 GLU A C 1
ATOM 746 O O . GLU A 1 95 ? -3.434 2.594 -17.031 1 98.12 95 GLU A O 1
ATOM 751 N N . GLU A 1 96 ? -3.102 0.452 -17.422 1 98.38 96 GLU A N 1
ATOM 752 C CA . GLU A 1 96 ? -4.461 0.126 -17 1 98.38 96 GLU A CA 1
ATOM 753 C C . GLU A 1 96 ? -4.672 0.434 -15.523 1 98.38 96 GLU A C 1
ATOM 755 O O . GLU A 1 96 ? -5.73 0.923 -15.133 1 98.38 96 GLU A O 1
ATOM 760 N N . ALA A 1 97 ? -3.74 0.073 -14.711 1 98.31 97 ALA A N 1
ATOM 761 C CA . ALA A 1 97 ? -3.812 0.361 -13.281 1 98.31 97 ALA A CA 1
ATOM 762 C C . ALA A 1 97 ? -4 1.855 -13.031 1 98.31 97 ALA A C 1
ATOM 764 O O . ALA A 1 97 ? -4.828 2.254 -12.211 1 98.31 97 ALA A O 1
ATOM 765 N N . LEU A 1 98 ? -3.23 2.674 -13.742 1 97.06 98 LEU A N 1
ATOM 766 C CA . LEU A 1 98 ? -3.311 4.121 -13.57 1 97.06 98 LEU A CA 1
ATOM 767 C C . LEU A 1 98 ? -4.691 4.637 -13.961 1 97.06 98 LEU A C 1
ATOM 769 O O . LEU A 1 98 ? -5.25 5.5 -13.273 1 97.06 98 LEU A O 1
ATOM 773 N N . ARG A 1 99 ? -5.219 4.055 -14.961 1 97.19 99 ARG A N 1
ATOM 774 C CA . ARG A 1 99 ? -6.547 4.449 -15.422 1 97.19 99 ARG A CA 1
ATOM 775 C C . ARG A 1 99 ? -7.617 4.043 -14.414 1 97.19 99 ARG A C 1
ATOM 777 O O . ARG A 1 99 ? -8.641 4.715 -14.289 1 97.19 99 ARG A O 1
ATOM 784 N N . ALA A 1 100 ? -7.375 3.066 -13.664 1 97.56 100 ALA A N 1
ATOM 785 C CA . ALA A 1 100 ? -8.344 2.518 -12.719 1 97.56 100 ALA A CA 1
ATOM 786 C C . ALA A 1 100 ? -8.305 3.275 -11.391 1 97.56 100 ALA A C 1
ATOM 788 O O . ALA A 1 100 ? -9.219 3.154 -10.57 1 97.56 100 ALA A O 1
ATOM 789 N N . CYS A 1 101 ? -7.312 4.105 -11.18 1 95.94 101 CYS A N 1
ATOM 790 C CA . CYS A 1 101 ? -7.168 4.848 -9.93 1 95.94 101 CYS A CA 1
ATOM 791 C C . CYS A 1 101 ? -8.211 5.957 -9.828 1 95.94 101 CYS A C 1
ATOM 793 O O . CYS A 1 101 ? -8.578 6.555 -10.836 1 95.94 101 CYS A O 1
ATOM 795 N N . SER A 1 102 ? -8.68 6.137 -8.578 1 91.88 102 SER A N 1
ATOM 796 C CA . SER A 1 102 ? -9.594 7.223 -8.25 1 91.88 102 SER A CA 1
ATOM 797 C C . SER A 1 102 ? -9.07 8.062 -7.09 1 91.88 102 SER A C 1
ATOM 799 O O . SER A 1 102 ? -7.965 7.82 -6.598 1 91.88 102 SER A O 1
ATOM 801 N N . GLU A 1 103 ? -9.805 9.016 -6.641 1 86.81 103 GLU A N 1
ATOM 802 C CA . GLU A 1 103 ? -9.414 9.859 -5.516 1 86.81 103 GLU A CA 1
ATOM 803 C C . GLU A 1 103 ? -9.312 9.047 -4.227 1 86.81 103 GLU A C 1
ATOM 805 O O . GLU A 1 103 ? -8.68 9.484 -3.26 1 86.81 103 GLU A O 1
ATOM 810 N N . ARG A 1 104 ? -9.906 7.848 -4.355 1 88.44 104 ARG A N 1
ATOM 811 C CA . ARG A 1 104 ? -9.914 7.02 -3.152 1 88.44 104 ARG A CA 1
ATOM 812 C C . ARG A 1 104 ? -8.727 6.066 -3.137 1 88.44 104 ARG A C 1
ATOM 814 O O . ARG A 1 104 ? -8.5 5.363 -2.148 1 88.44 104 ARG A O 1
ATOM 821 N N . THR A 1 105 ? -8.008 6.043 -4.238 1 94.44 105 THR A N 1
ATOM 822 C CA . THR A 1 105 ? -6.816 5.203 -4.305 1 94.44 105 THR A CA 1
ATOM 823 C C . THR A 1 105 ? -5.699 5.785 -3.443 1 94.44 105 THR A C 1
ATOM 825 O O . THR A 1 105 ? -5.477 6.996 -3.436 1 94.44 105 THR A O 1
ATOM 828 N N . ASP A 1 106 ? -5.062 4.938 -2.727 1 92.75 106 ASP A N 1
ATOM 829 C CA . ASP A 1 106 ? -3.904 5.387 -1.962 1 92.75 106 ASP A CA 1
ATOM 830 C C . ASP A 1 106 ? -2.924 6.152 -2.848 1 92.75 106 ASP A C 1
ATOM 832 O O . ASP A 1 106 ? -2.455 5.629 -3.861 1 92.75 106 ASP A O 1
ATOM 836 N N . ILE A 1 107 ? -2.627 7.27 -2.379 1 92 107 ILE A N 1
ATOM 837 C CA . ILE A 1 107 ? -1.797 8.156 -3.188 1 92 107 ILE A CA 1
ATOM 838 C C . ILE A 1 107 ? -0.426 7.523 -3.408 1 92 107 ILE A C 1
ATOM 840 O O . ILE A 1 107 ? 0.179 7.691 -4.469 1 92 107 ILE A O 1
ATOM 844 N N . GLN A 1 108 ? 0.052 6.805 -2.482 1 91.75 108 GLN A N 1
ATOM 845 C CA . GLN A 1 108 ? 1.341 6.145 -2.66 1 91.75 108 GLN A CA 1
ATOM 846 C C . GLN A 1 108 ? 1.293 5.145 -3.812 1 91.75 108 GLN A C 1
ATOM 848 O O . GLN A 1 108 ? 2.27 4.992 -4.551 1 91.75 108 GLN A O 1
ATOM 853 N N . LEU A 1 109 ? 0.224 4.43 -3.916 1 94.56 109 LEU A N 1
ATOM 854 C CA . LEU A 1 109 ? 0.083 3.484 -5.02 1 94.56 109 LEU A CA 1
ATOM 855 C C . LEU A 1 109 ? 0.126 4.203 -6.363 1 94.56 109 LEU A C 1
ATOM 857 O O . LEU A 1 109 ? 0.771 3.734 -7.305 1 94.56 109 LEU A O 1
ATOM 861 N N . VAL A 1 110 ? -0.525 5.32 -6.477 1 93.62 110 VAL A N 1
ATOM 862 C CA . VAL A 1 110 ? -0.531 6.117 -7.699 1 93.62 110 VAL A CA 1
ATOM 863 C C . VAL A 1 110 ? 0.896 6.527 -8.055 1 93.62 110 VAL A C 1
ATOM 865 O O . VAL A 1 110 ? 1.306 6.43 -9.211 1 93.62 110 VAL A O 1
ATOM 868 N N . LEU A 1 111 ? 1.612 6.902 -7.082 1 90.94 111 LEU A N 1
ATOM 869 C CA . LEU A 1 111 ? 2.994 7.32 -7.293 1 90.94 111 LEU A CA 1
ATOM 870 C C . LEU A 1 111 ? 3.859 6.141 -7.727 1 90.94 111 LEU A C 1
ATOM 872 O O . LEU A 1 111 ? 4.711 6.277 -8.609 1 90.94 111 LEU A O 1
ATOM 876 N N . ASP A 1 112 ? 3.68 5.043 -7.102 1 93.62 112 ASP A N 1
ATOM 877 C CA . ASP A 1 112 ? 4.441 3.848 -7.445 1 93.62 112 ASP A CA 1
ATOM 878 C C . ASP A 1 112 ? 4.191 3.436 -8.898 1 93.62 112 ASP A C 1
ATOM 880 O O . ASP A 1 112 ? 5.125 3.078 -9.617 1 93.62 112 ASP A O 1
ATOM 884 N N . ILE A 1 113 ? 2.973 3.455 -9.273 1 95.56 113 ILE A N 1
ATOM 885 C CA . ILE A 1 113 ? 2.605 3.102 -10.641 1 95.56 113 ILE A CA 1
ATOM 886 C C . ILE A 1 113 ? 3.26 4.078 -11.625 1 95.56 113 ILE A C 1
ATOM 888 O O . ILE A 1 113 ? 3.852 3.66 -12.617 1 95.56 113 ILE A O 1
ATOM 892 N N . SER A 1 114 ? 3.17 5.34 -11.336 1 94 114 SER A N 1
ATOM 893 C CA . SER A 1 114 ? 3.76 6.367 -12.18 1 94 114 SER A CA 1
ATOM 894 C C . SER A 1 114 ? 5.266 6.18 -12.312 1 94 114 SER A C 1
ATOM 896 O O . SER A 1 114 ? 5.824 6.332 -13.406 1 94 114 SER A O 1
ATOM 898 N N . ALA A 1 115 ? 5.883 5.867 -11.234 1 93.44 115 ALA A N 1
ATOM 899 C CA . ALA A 1 115 ? 7.324 5.641 -11.25 1 93.44 115 ALA A CA 1
ATOM 900 C C . ALA A 1 115 ? 7.684 4.426 -12.102 1 93.44 115 ALA A C 1
ATOM 902 O O . ALA A 1 115 ? 8.664 4.457 -12.852 1 93.44 115 ALA A O 1
ATOM 903 N N . ALA A 1 116 ? 6.91 3.361 -11.961 1 94.88 116 ALA A N 1
ATOM 904 C CA . ALA A 1 116 ? 7.141 2.152 -12.742 1 94.88 116 ALA A CA 1
ATOM 905 C C . ALA A 1 116 ? 7.035 2.441 -14.242 1 94.88 116 ALA A C 1
ATOM 907 O O . ALA A 1 116 ? 7.82 1.921 -15.039 1 94.88 116 ALA A O 1
ATOM 908 N N . LEU A 1 117 ? 6.098 3.289 -14.586 1 94.69 117 LEU A N 1
ATOM 909 C CA . LEU A 1 117 ? 5.883 3.635 -15.984 1 94.69 117 LEU A CA 1
ATOM 910 C C . LEU A 1 117 ? 7.016 4.512 -16.516 1 94.69 117 LEU A C 1
ATOM 912 O O . LEU A 1 117 ? 7.406 4.402 -17.672 1 94.69 117 LEU A O 1
ATOM 916 N N . ARG A 1 118 ? 7.504 5.273 -15.633 1 92.56 118 ARG A N 1
ATOM 917 C CA . ARG A 1 118 ? 8.594 6.164 -16.031 1 92.56 118 ARG A CA 1
ATOM 918 C C . ARG A 1 118 ? 9.898 5.391 -16.203 1 92.56 118 ARG A C 1
ATOM 920 O O . ARG A 1 118 ? 10.695 5.699 -17.094 1 92.56 118 ARG A O 1
ATOM 927 N N . ASP A 1 119 ? 10.102 4.359 -15.281 1 91.81 119 ASP A N 1
ATOM 928 C CA . ASP A 1 119 ? 11.297 3.533 -15.352 1 91.81 119 ASP A CA 1
ATOM 929 C C . ASP A 1 119 ? 10.961 2.057 -15.164 1 91.81 119 ASP A C 1
ATOM 931 O O . ASP A 1 119 ? 11.242 1.479 -14.109 1 91.81 119 ASP A O 1
ATOM 935 N N . PRO A 1 120 ? 10.516 1.516 -16.172 1 86.12 120 PRO A N 1
ATOM 936 C CA . PRO A 1 120 ? 10.109 0.114 -16.062 1 86.12 120 PRO A CA 1
ATOM 937 C C . PRO A 1 120 ? 11.266 -0.816 -15.711 1 86.12 120 PRO A C 1
ATOM 939 O O . PRO A 1 120 ? 11.055 -1.88 -15.125 1 86.12 120 PRO A O 1
ATOM 942 N N . HIS A 1 121 ? 12.438 -0.389 -16 1 84.12 121 HIS A N 1
ATOM 943 C CA . HIS A 1 121 ? 13.594 -1.237 -15.734 1 84.12 121 HIS A CA 1
ATOM 944 C C . HIS A 1 121 ? 14 -1.162 -14.273 1 84.12 121 HIS A C 1
ATOM 946 O O . HIS A 1 121 ? 14.695 -2.053 -13.766 1 84.12 121 HIS A O 1
ATOM 952 N N . GLY A 1 122 ? 13.586 -0.162 -13.594 1 77.81 122 GLY A N 1
ATOM 953 C CA . GLY A 1 122 ? 13.977 0.06 -12.211 1 77.81 122 GLY A CA 1
ATOM 954 C C . GLY A 1 122 ? 13.086 -0.66 -11.211 1 77.81 122 GLY A C 1
ATOM 955 O O . GLY A 1 122 ? 13.383 -0.703 -10.016 1 77.81 122 GLY A O 1
ATOM 956 N N . VAL A 1 123 ? 12.055 -1.096 -11.727 1 70.25 123 VAL A N 1
ATOM 957 C CA . VAL A 1 123 ? 11.117 -1.728 -10.805 1 70.25 123 VAL A CA 1
ATOM 958 C C . VAL A 1 123 ? 11.656 -3.088 -10.367 1 70.25 123 VAL A C 1
ATOM 960 O O . VAL A 1 123 ? 11.906 -3.961 -11.203 1 70.25 123 VAL A O 1
ATOM 963 N N . LYS A 1 124 ? 12.648 -2.834 -9.398 1 56.31 124 LYS A N 1
ATOM 964 C CA . LYS A 1 124 ? 13.172 -4.094 -8.875 1 56.31 124 LYS A CA 1
ATOM 965 C C . LYS A 1 124 ? 12.094 -4.863 -8.109 1 56.31 124 LYS A C 1
ATOM 967 O O . LYS A 1 124 ? 11.148 -4.266 -7.59 1 56.31 124 LYS A O 1
ATOM 972 N N . ALA A 1 125 ? 12.102 -6.109 -8.406 1 51.97 125 ALA A N 1
ATOM 973 C CA . ALA A 1 125 ? 11.234 -6.977 -7.613 1 51.97 125 ALA A CA 1
ATOM 974 C C . ALA A 1 125 ? 11.18 -6.512 -6.16 1 51.97 125 ALA A C 1
ATOM 976 O O . ALA A 1 125 ? 12.172 -6.043 -5.609 1 51.97 125 ALA A O 1
ATOM 977 N N . GLY A 1 126 ? 10.344 -5.699 -5.684 1 41.09 126 GLY A N 1
ATOM 978 C CA . GLY A 1 126 ? 9.984 -5.102 -4.41 1 41.09 126 GLY A CA 1
ATOM 979 C C . GLY A 1 126 ? 10.828 -5.602 -3.252 1 41.09 126 GLY A C 1
ATOM 980 O O . GLY A 1 126 ? 11.008 -6.809 -3.088 1 41.09 126 GLY A O 1
ATOM 981 N N . HIS A 1 127 ? 11.75 -4.805 -2.771 1 33.22 127 HIS A N 1
ATOM 982 C CA . HIS A 1 127 ? 12.016 -5.102 -1.368 1 33.22 127 HIS A CA 1
ATOM 983 C C . HIS A 1 127 ? 10.727 -5.078 -0.55 1 33.22 127 HIS A C 1
ATOM 985 O O . HIS A 1 127 ? 9.812 -4.301 -0.843 1 33.22 127 HIS A O 1
ATOM 991 N N . MET B 1 1 ? 21.5 22.75 -6.777 1 44.84 1 MET B N 1
ATOM 992 C CA . MET B 1 1 ? 20.438 23.516 -7.402 1 44.84 1 MET B CA 1
ATOM 993 C C . MET B 1 1 ? 19.297 22.594 -7.855 1 44.84 1 MET B C 1
ATOM 995 O O . MET B 1 1 ? 18.125 22.953 -7.758 1 44.84 1 MET B O 1
ATOM 999 N N . THR B 1 2 ? 19.609 21.375 -8.352 1 51.31 2 THR B N 1
ATOM 1000 C CA . THR B 1 2 ? 18.719 20.469 -9.055 1 51.31 2 THR B CA 1
ATOM 1001 C C . THR B 1 2 ? 17.766 19.781 -8.078 1 51.31 2 THR B C 1
ATOM 1003 O O . THR B 1 2 ? 16.578 19.609 -8.375 1 51.31 2 THR B O 1
ATOM 1006 N N . THR B 1 3 ? 18.281 19.625 -6.832 1 60.09 3 THR B N 1
ATOM 1007 C CA . THR B 1 3 ? 17.484 18.938 -5.832 1 60.09 3 THR B CA 1
ATOM 1008 C C . THR B 1 3 ? 16.391 19.859 -5.297 1 60.09 3 THR B C 1
ATOM 1010 O O . THR B 1 3 ? 15.25 19.422 -5.082 1 60.09 3 THR B O 1
ATOM 1013 N N . GLY B 1 4 ? 16.797 21.141 -5.262 1 64.62 4 GLY B N 1
ATOM 1014 C CA . GLY B 1 4 ? 15.844 22.109 -4.762 1 64.62 4 GLY B CA 1
ATOM 1015 C C . GLY B 1 4 ? 14.641 22.297 -5.672 1 64.62 4 GLY B C 1
ATOM 1016 O O . GLY B 1 4 ? 13.5 22.297 -5.207 1 64.62 4 GLY B O 1
ATOM 1017 N N . PHE B 1 5 ? 14.961 22.328 -6.969 1 67.81 5 PHE B N 1
ATOM 1018 C CA . PHE B 1 5 ? 13.891 22.516 -7.941 1 67.81 5 PHE B CA 1
ATOM 1019 C C . PHE B 1 5 ? 12.969 21.297 -7.973 1 67.81 5 PHE B C 1
ATOM 1021 O O . PHE B 1 5 ? 11.742 21.453 -7.941 1 67.81 5 PHE B O 1
ATOM 1028 N N . LEU B 1 6 ? 13.5 20.141 -7.965 1 69.06 6 LEU B N 1
ATOM 1029 C CA . LEU B 1 6 ? 12.695 18.922 -7.988 1 69.06 6 LEU B CA 1
ATOM 1030 C C . LEU B 1 6 ? 11.836 18.812 -6.734 1 69.06 6 LEU B C 1
ATOM 1032 O O . LEU B 1 6 ? 10.656 18.453 -6.812 1 69.06 6 LEU B O 1
ATOM 1036 N N . THR B 1 7 ? 12.422 19.234 -5.699 1 74.56 7 THR B N 1
ATOM 1037 C CA . THR B 1 7 ? 11.656 19.203 -4.461 1 74.56 7 THR B CA 1
ATOM 1038 C C . THR B 1 7 ? 10.5 20.188 -4.508 1 74.56 7 THR B C 1
ATOM 1040 O O . THR B 1 7 ? 9.398 19.906 -4.043 1 74.56 7 THR B O 1
ATOM 1043 N N . ALA B 1 8 ? 10.75 21.172 -5.074 1 75.5 8 ALA B N 1
ATOM 1044 C CA . ALA B 1 8 ? 9.711 22.203 -5.184 1 75.5 8 ALA B CA 1
ATOM 1045 C C . ALA B 1 8 ? 8.57 21.734 -6.082 1 75.5 8 ALA B C 1
ATOM 1047 O O . ALA B 1 8 ? 7.398 21.969 -5.781 1 75.5 8 ALA B O 1
ATOM 1048 N N . VAL B 1 9 ? 8.922 21.141 -7.043 1 73.88 9 VAL B N 1
ATOM 1049 C CA . VAL B 1 9 ? 7.91 20.656 -7.977 1 73.88 9 VAL B CA 1
ATOM 1050 C C . VAL B 1 9 ? 7.09 19.547 -7.32 1 73.88 9 VAL B C 1
ATOM 1052 O O . VAL B 1 9 ? 5.859 19.547 -7.418 1 73.88 9 VAL B O 1
ATOM 1055 N N . LEU B 1 10 ? 7.727 18.781 -6.605 1 80.25 10 LEU B N 1
ATOM 1056 C CA . LEU B 1 10 ? 7.031 17.703 -5.906 1 80.25 10 LEU B CA 1
ATOM 1057 C C . LEU B 1 10 ? 6.125 18.266 -4.812 1 80.25 10 LEU B C 1
ATOM 1059 O O . LEU B 1 10 ? 5 17.797 -4.637 1 80.25 10 LEU B O 1
ATOM 1063 N N . ASP B 1 11 ? 6.629 19.219 -4.219 1 83.5 11 ASP B N 1
ATOM 1064 C CA . ASP B 1 11 ? 5.824 19.844 -3.176 1 83.5 11 ASP B CA 1
ATOM 1065 C C . ASP B 1 11 ? 4.566 20.484 -3.758 1 83.5 11 ASP B C 1
ATOM 1067 O O . ASP B 1 11 ? 3.49 20.406 -3.158 1 83.5 11 ASP B O 1
ATOM 1071 N N . GLN B 1 12 ? 4.785 21.062 -4.805 1 85.69 12 GLN B N 1
ATOM 1072 C CA . GLN B 1 12 ? 3.639 21.688 -5.465 1 85.69 12 GLN B CA 1
ATOM 1073 C C . GLN B 1 12 ? 2.605 20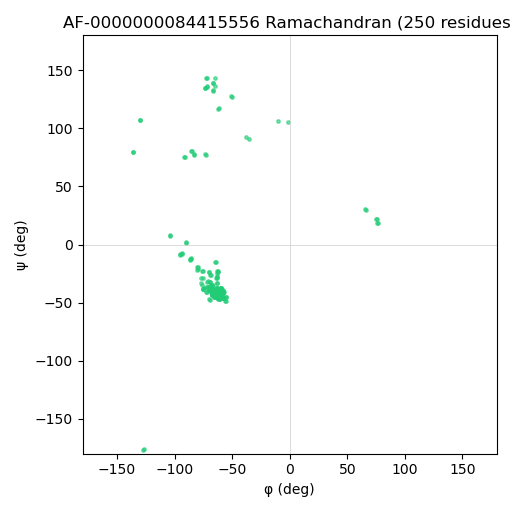.625 -5.867 1 85.69 12 GLN B C 1
ATOM 1075 O O . GLN B 1 12 ? 1.401 20.859 -5.727 1 85.69 12 GLN B O 1
ATOM 1080 N N . LYS B 1 13 ? 3.033 19.578 -6.254 1 89.75 13 LYS B N 1
ATOM 1081 C CA . LYS B 1 13 ? 2.131 18.5 -6.652 1 89.75 13 LYS B CA 1
ATOM 1082 C C . LYS B 1 13 ? 1.339 17.969 -5.461 1 89.75 13 LYS B C 1
ATOM 1084 O O . LYS B 1 13 ? 0.137 17.719 -5.566 1 89.75 13 LYS B O 1
ATOM 1089 N N . TYR B 1 14 ? 1.969 17.891 -4.359 1 93.88 14 TYR B N 1
ATOM 1090 C CA . TYR B 1 14 ? 1.275 17.406 -3.17 1 93.88 14 TYR B CA 1
ATOM 1091 C C . TYR B 1 14 ? 0.288 18.453 -2.654 1 93.88 14 TYR B C 1
ATOM 1093 O O . TYR B 1 14 ? -0.791 18.109 -2.168 1 93.88 14 TYR B O 1
ATOM 1101 N N . THR B 1 15 ? 0.647 19.672 -2.746 1 93.94 15 THR B N 1
ATOM 1102 C CA . THR B 1 15 ? -0.253 20.75 -2.328 1 93.94 15 THR B CA 1
ATOM 1103 C C . THR B 1 15 ? -1.501 20.781 -3.207 1 93.94 15 THR B C 1
ATOM 1105 O O . THR B 1 15 ? -2.619 20.891 -2.701 1 93.94 15 THR B O 1
ATOM 1108 N N . GLU B 1 16 ? -1.249 20.672 -4.457 1 94 16 GLU B N 1
ATOM 1109 C CA . GLU B 1 16 ? -2.379 20.641 -5.379 1 94 16 GLU B CA 1
ATOM 1110 C C . GLU B 1 16 ? -3.254 19.406 -5.145 1 94 16 GLU B C 1
ATOM 1112 O O . GLU B 1 16 ? -4.484 19.5 -5.207 1 94 16 GLU B O 1
ATOM 1117 N N . ALA B 1 17 ? -2.66 18.344 -4.91 1 94.06 17 ALA B N 1
ATOM 1118 C CA . ALA B 1 17 ? -3.398 17.125 -4.617 1 94.06 17 ALA B CA 1
ATOM 1119 C C . ALA B 1 17 ? -4.254 17.281 -3.363 1 94.06 17 ALA B C 1
ATOM 1121 O O . ALA B 1 17 ? -5.391 16.812 -3.318 1 94.06 17 ALA B O 1
ATOM 1122 N N . ALA B 1 18 ? -3.713 17.922 -2.365 1 95.62 18 ALA B N 1
ATOM 1123 C CA . ALA B 1 18 ? -4.465 18.141 -1.135 1 95.62 18 ALA B CA 1
ATOM 1124 C C . ALA B 1 18 ? -5.73 18.953 -1.408 1 95.62 18 ALA B C 1
ATOM 1126 O O . ALA B 1 18 ? -6.777 18.703 -0.808 1 95.62 18 ALA B O 1
ATOM 1127 N N . LYS B 1 19 ? -5.656 19.875 -2.277 1 95.56 19 LYS B N 1
ATOM 1128 C CA . LYS B 1 19 ? -6.812 20.688 -2.629 1 95.56 19 LYS B CA 1
ATOM 1129 C C . LYS B 1 19 ? -7.898 19.844 -3.297 1 95.56 19 LYS B C 1
ATOM 1131 O O . LYS B 1 19 ? -9.086 20.016 -3.016 1 95.56 19 LYS B O 1
ATOM 1136 N N . VAL B 1 20 ? -7.48 19.047 -4.164 1 94.31 20 VAL B N 1
ATOM 1137 C CA . VAL B 1 20 ? -8.422 18.141 -4.82 1 94.31 20 VAL B CA 1
ATOM 1138 C C . VAL B 1 20 ? -9.094 17.25 -3.777 1 94.31 20 VAL B C 1
ATOM 1140 O O . VAL B 1 20 ? -10.305 17.031 -3.836 1 94.31 20 VAL B O 1
ATOM 1143 N N . LEU B 1 21 ? -8.336 16.812 -2.855 1 96.56 21 LEU B N 1
ATOM 1144 C CA . LEU B 1 21 ? -8.875 15.945 -1.812 1 96.56 21 LEU B CA 1
ATOM 1145 C C . LEU B 1 21 ? -9.82 16.719 -0.899 1 96.56 21 LEU B C 1
ATOM 1147 O O . LEU B 1 21 ? -10.805 16.156 -0.4 1 96.56 21 LEU B O 1
ATOM 1151 N N . ASP B 1 22 ? -9.578 17.953 -0.695 1 96.38 22 ASP B N 1
ATOM 1152 C CA . ASP B 1 22 ? -10.508 18.781 0.053 1 96.38 22 ASP B CA 1
ATOM 1153 C C . ASP B 1 22 ? -11.906 18.75 -0.564 1 96.38 22 ASP B C 1
ATOM 1155 O O . ASP B 1 22 ? -12.898 18.562 0.143 1 96.38 22 ASP B O 1
ATOM 1159 N N . ALA B 1 23 ? -11.922 18.938 -1.809 1 95.94 23 ALA B N 1
ATOM 1160 C CA . ALA B 1 23 ? -13.195 18.938 -2.527 1 95.94 23 ALA B CA 1
ATOM 1161 C C . ALA B 1 23 ? -13.867 17.562 -2.447 1 95.94 23 ALA B C 1
ATOM 1163 O O . ALA B 1 23 ? -15.078 17.469 -2.268 1 95.94 23 ALA B O 1
ATOM 1164 N N . ALA B 1 24 ? -13.086 16.578 -2.596 1 95.88 24 ALA B N 1
ATOM 1165 C CA . ALA B 1 24 ? -13.617 15.211 -2.535 1 95.88 24 ALA B CA 1
ATOM 1166 C C . ALA B 1 24 ? -14.195 14.906 -1.156 1 95.88 24 ALA B C 1
ATOM 1168 O O . ALA B 1 24 ? -15.25 14.289 -1.041 1 95.88 24 ALA B O 1
ATOM 1169 N N . ILE B 1 25 ? -13.531 15.273 -0.146 1 96.94 25 ILE B N 1
ATOM 1170 C CA . ILE B 1 25 ? -13.984 15.062 1.224 1 96.94 25 ILE B CA 1
ATOM 1171 C C . ILE B 1 25 ? -15.297 15.805 1.457 1 96.94 25 ILE B C 1
ATOM 1173 O O . ILE B 1 25 ? -16.219 15.273 2.074 1 96.94 25 ILE B O 1
ATOM 1177 N N . ALA B 1 26 ? -15.391 17 0.969 1 95.88 26 ALA B N 1
ATOM 1178 C CA . ALA B 1 26 ? -16.594 17.828 1.125 1 95.88 26 ALA B CA 1
ATOM 1179 C C . ALA B 1 26 ? -17.781 17.188 0.425 1 95.88 26 ALA B C 1
ATOM 1181 O O . ALA B 1 26 ? -18.922 17.344 0.872 1 95.88 26 ALA B O 1
ATOM 1182 N N . SER B 1 27 ? -17.531 16.438 -0.597 1 94.88 27 SER B N 1
ATOM 1183 C CA . SER B 1 2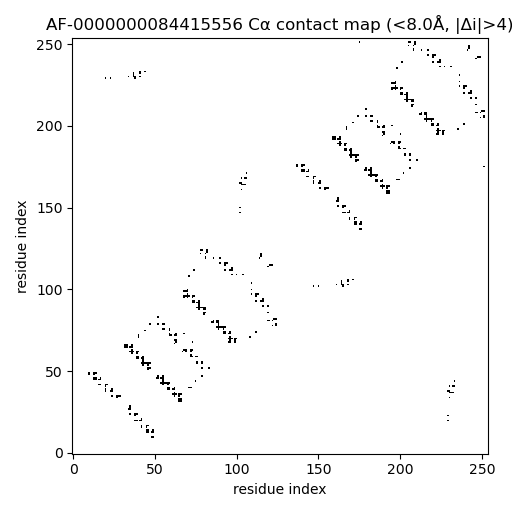7 ? -18.609 15.836 -1.387 1 94.88 27 SER B CA 1
ATOM 1184 C C . SER B 1 27 ? -18.906 14.414 -0.923 1 94.88 27 SER B C 1
ATOM 1186 O O . SER B 1 27 ? -19.859 13.789 -1.397 1 94.88 27 SER B O 1
ATOM 1188 N N . CYS B 1 28 ? -18.047 13.914 -0.04 1 94.81 28 CYS B N 1
ATOM 1189 C CA . CYS B 1 28 ? -18.188 12.531 0.41 1 94.81 28 CYS B CA 1
ATOM 1190 C C . CYS B 1 28 ? -19.375 12.383 1.354 1 94.81 28 CYS B C 1
ATOM 1192 O O . CYS B 1 28 ? -19.531 13.18 2.279 1 94.81 28 CYS B O 1
ATOM 1194 N N . ARG B 1 29 ? -20.094 11.391 1.106 1 91.38 29 ARG B N 1
ATOM 1195 C CA . ARG B 1 29 ? -21.219 11.117 1.99 1 91.38 29 ARG B CA 1
ATOM 1196 C C . ARG B 1 29 ? -20.734 10.719 3.383 1 91.38 29 ARG B C 1
ATOM 1198 O O . ARG B 1 29 ? -19.891 9.836 3.527 1 91.38 29 ARG B O 1
ATOM 1205 N N . HIS B 1 30 ? -21.312 11.297 4.344 1 85.38 30 HIS B N 1
ATOM 1206 C CA . HIS B 1 30 ? -20.875 11.094 5.715 1 85.38 30 HIS B CA 1
ATOM 1207 C C . HIS B 1 30 ? -21.047 9.633 6.137 1 85.38 30 HIS B C 1
ATOM 1209 O O . HIS B 1 30 ? -20.328 9.141 7.008 1 85.38 30 HIS B O 1
ATOM 1215 N N . GLU B 1 31 ? -21.922 8.969 5.5 1 93.12 31 GLU B N 1
ATOM 1216 C CA . GLU B 1 31 ? -22.219 7.59 5.859 1 93.12 31 GLU B CA 1
ATOM 1217 C C . GLU B 1 31 ? -21.188 6.629 5.289 1 93.12 31 GLU B C 1
ATOM 1219 O O . GLU B 1 31 ? -21.047 5.5 5.77 1 93.12 31 GLU B O 1
ATOM 1224 N N . ASP B 1 32 ? -20.5 7.008 4.316 1 95.38 32 ASP B N 1
ATOM 1225 C CA . ASP B 1 32 ? -19.453 6.168 3.734 1 95.38 32 ASP B CA 1
ATOM 1226 C C . ASP B 1 32 ? -18.125 6.34 4.48 1 95.38 32 ASP B C 1
ATOM 1228 O O . ASP B 1 32 ? -17.203 6.996 3.986 1 95.38 32 ASP B O 1
ATOM 1232 N N . LYS B 1 33 ? -18.031 5.672 5.566 1 96.5 33 LYS B N 1
ATOM 1233 C CA . LYS B 1 33 ? -16.906 5.852 6.48 1 96.5 33 LYS B CA 1
ATOM 1234 C C . LYS B 1 33 ? -15.602 5.367 5.848 1 96.5 33 LYS B C 1
ATOM 1236 O O . LYS B 1 33 ? -14.539 5.945 6.078 1 96.5 33 LYS B O 1
ATOM 1241 N N . GLN B 1 34 ? -15.703 4.379 5.098 1 94.62 34 GLN B N 1
ATOM 1242 C CA . GLN B 1 34 ? -14.508 3.844 4.449 1 94.62 34 GLN B CA 1
ATOM 1243 C C . GLN B 1 34 ? -13.938 4.84 3.447 1 94.62 34 GLN B C 1
ATOM 1245 O O . GLN B 1 34 ? -12.727 5.078 3.42 1 94.62 34 GLN B O 1
ATOM 1250 N N . ALA B 1 35 ? -14.805 5.418 2.658 1 94.62 35 ALA B N 1
ATOM 1251 C CA . ALA B 1 35 ? -14.367 6.41 1.679 1 94.62 35 ALA B CA 1
ATOM 1252 C C . ALA B 1 35 ? -13.797 7.645 2.367 1 94.62 35 ALA B C 1
ATOM 1254 O O . ALA B 1 35 ? -12.75 8.156 1.965 1 94.62 35 ALA B O 1
ATOM 1255 N N . LEU B 1 36 ? -14.484 8.031 3.35 1 96.88 36 LEU B N 1
ATOM 1256 C CA . LEU B 1 36 ? -14.031 9.211 4.086 1 96.88 36 LEU B CA 1
ATOM 1257 C C . LEU B 1 36 ? -12.648 8.969 4.691 1 96.88 36 LEU B C 1
ATOM 1259 O O . LEU B 1 36 ? -11.758 9.812 4.559 1 96.88 36 LEU B O 1
ATOM 1263 N N . ALA B 1 37 ? -12.438 7.867 5.312 1 97.44 37 ALA B N 1
ATOM 1264 C CA . ALA B 1 37 ? -11.141 7.543 5.91 1 97.44 37 ALA B CA 1
ATOM 1265 C C . ALA B 1 37 ? -10.039 7.539 4.859 1 97.44 37 ALA B C 1
ATOM 1267 O O . ALA B 1 37 ? -8.961 8.109 5.078 1 97.44 37 ALA B O 1
ATOM 1268 N N . THR B 1 38 ? -10.312 6.93 3.785 1 96.31 38 THR B N 1
ATOM 1269 C CA . THR B 1 38 ? -9.32 6.84 2.727 1 96.31 38 THR B CA 1
ATOM 1270 C C . THR B 1 38 ? -8.93 8.227 2.223 1 96.31 38 THR B C 1
ATOM 1272 O O . THR B 1 38 ? -7.75 8.523 2.037 1 96.31 38 THR B O 1
ATOM 1275 N N . LEU B 1 39 ? -9.906 9.07 2.008 1 97.62 39 LEU B N 1
ATOM 1276 C CA . LEU B 1 39 ? -9.656 10.43 1.538 1 97.62 39 LEU B CA 1
ATOM 1277 C C . LEU B 1 39 ? -8.844 11.219 2.557 1 97.62 39 LEU B C 1
ATOM 1279 O O . LEU B 1 39 ? -7.906 11.93 2.191 1 97.62 39 LEU B O 1
ATOM 1283 N N . LEU B 1 40 ? -9.148 11.07 3.75 1 97.88 40 LEU B N 1
ATOM 1284 C CA . LEU B 1 40 ? -8.438 11.758 4.82 1 97.88 40 LEU B CA 1
ATOM 1285 C C . LEU B 1 40 ? -7 11.258 4.922 1 97.88 40 LEU B C 1
ATOM 1287 O O . LEU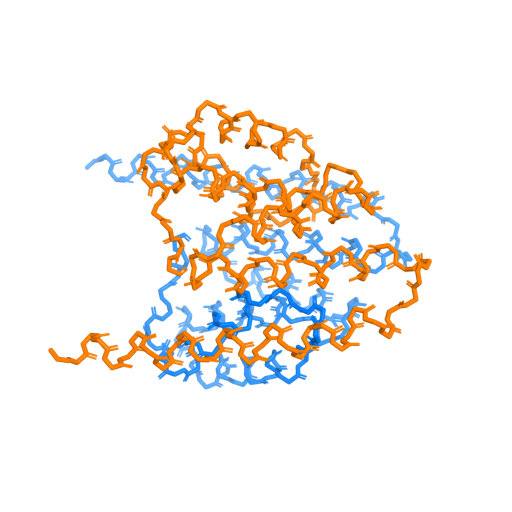 B 1 40 ? -6.074 12.055 5.102 1 97.88 40 LEU B O 1
ATOM 1291 N N . ILE B 1 41 ? -6.797 9.977 4.816 1 98.06 41 ILE B N 1
ATOM 1292 C CA . ILE B 1 41 ? -5.457 9.398 4.852 1 98.06 41 ILE B CA 1
ATOM 1293 C C . ILE B 1 41 ? -4.629 9.953 3.695 1 98.06 41 ILE B C 1
ATOM 1295 O O . ILE B 1 41 ? -3.469 10.328 3.879 1 98.06 41 ILE B O 1
ATOM 1299 N N . ASN B 1 42 ? -5.199 10 2.562 1 97.56 42 ASN B N 1
ATOM 1300 C CA . ASN B 1 42 ? -4.504 10.531 1.394 1 97.56 42 ASN B CA 1
ATOM 1301 C C . ASN B 1 42 ? -4.141 12 1.572 1 97.56 42 ASN B C 1
ATOM 1303 O O . ASN B 1 42 ? -3.031 12.414 1.241 1 97.56 42 ASN B O 1
ATOM 1307 N N . ARG B 1 43 ? -5.039 12.797 2.131 1 97.44 43 ARG B N 1
ATOM 1308 C CA . ARG B 1 43 ? -4.734 14.203 2.373 1 97.44 43 ARG B CA 1
ATOM 1309 C C . ARG B 1 43 ? -3.631 14.352 3.414 1 97.44 43 ARG B C 1
ATOM 1311 O O . ARG B 1 43 ? -2.727 15.172 3.254 1 97.44 43 ARG B O 1
ATOM 1318 N N . GLY B 1 44 ? -3.732 13.539 4.438 1 97.88 44 GLY B N 1
ATOM 1319 C CA . GLY B 1 44 ? -2.678 13.539 5.438 1 97.88 44 GLY B CA 1
ATOM 1320 C C . GLY B 1 44 ? -1.311 13.219 4.867 1 97.88 44 GLY B C 1
ATOM 1321 O O . GLY B 1 44 ? -0.311 13.82 5.258 1 97.88 44 GLY B O 1
ATOM 1322 N N . HIS B 1 45 ? -1.286 12.297 3.955 1 96.56 45 HIS B N 1
ATOM 1323 C CA . HIS B 1 45 ? -0.031 11.93 3.305 1 96.56 45 HIS B CA 1
ATOM 1324 C C . HIS B 1 45 ? 0.535 13.102 2.51 1 96.56 45 HIS B C 1
ATOM 1326 O O . HIS B 1 45 ? 1.745 13.336 2.52 1 96.56 45 HIS B O 1
ATOM 1332 N N . CYS B 1 46 ? -0.321 13.773 1.843 1 96.19 46 CYS B N 1
ATOM 1333 C CA . CYS B 1 46 ? 0.108 14.953 1.097 1 96.19 46 CYS B CA 1
ATOM 1334 C C . CYS B 1 46 ? 0.701 16 2.027 1 96.19 46 CYS B C 1
ATOM 1336 O O . CYS B 1 46 ? 1.772 16.547 1.754 1 96.19 46 CYS B O 1
ATOM 1338 N N . HIS B 1 47 ? 0.057 16.25 3.148 1 97.25 47 HIS B N 1
ATOM 1339 C CA . HIS B 1 47 ? 0.562 17.203 4.133 1 97.25 47 HIS B CA 1
ATOM 1340 C C . HIS B 1 47 ? 1.896 16.734 4.711 1 97.25 47 HIS B C 1
ATOM 1342 O O . HIS B 1 47 ? 2.811 17.547 4.895 1 97.25 47 HIS B O 1
ATOM 1348 N N . HIS B 1 48 ? 1.969 15.445 4.98 1 96.06 48 HIS B N 1
ATOM 1349 C CA . HIS B 1 48 ? 3.197 14.859 5.512 1 96.06 48 HIS B CA 1
ATOM 1350 C C . HIS B 1 48 ? 4.371 15.109 4.57 1 96.06 48 HIS B C 1
ATOM 1352 O O . HIS B 1 48 ? 5.461 15.477 5.016 1 96.06 48 HIS B O 1
ATOM 1358 N N . ARG B 1 49 ? 4.125 14.969 3.318 1 94.19 49 ARG B N 1
ATOM 1359 C CA . ARG B 1 49 ? 5.188 15.062 2.32 1 94.19 49 ARG B CA 1
ATOM 1360 C C . ARG B 1 49 ? 5.688 16.5 2.186 1 94.19 49 ARG B C 1
ATOM 1362 O O . ARG B 1 49 ? 6.828 16.719 1.777 1 94.19 49 ARG B O 1
ATOM 1369 N N . VAL B 1 50 ? 4.879 17.5 2.553 1 94.12 50 VAL B N 1
ATOM 1370 C CA . VAL B 1 50 ? 5.297 18.891 2.5 1 94.12 50 VAL B CA 1
ATOM 1371 C C . VAL B 1 50 ? 5.613 19.391 3.91 1 94.12 50 VAL B C 1
ATOM 1373 O O . VAL B 1 50 ? 5.609 20.594 4.164 1 94.12 50 VAL B O 1
ATOM 1376 N N . GLN B 1 51 ? 5.629 18.469 4.934 1 95.31 51 GLN B N 1
ATOM 1377 C CA . GLN B 1 51 ? 6.109 18.656 6.297 1 95.31 51 GLN B CA 1
ATOM 1378 C C . GLN B 1 51 ? 5.129 19.484 7.117 1 95.31 51 GLN B C 1
ATOM 1380 O O . GLN B 1 51 ? 5.531 20.203 8.031 1 95.31 51 GLN B O 1
ATOM 1385 N N . LEU B 1 52 ? 3.961 19.531 6.746 1 96.44 52 LEU B N 1
ATOM 1386 C CA . LEU B 1 52 ? 2.885 20.062 7.57 1 96.44 52 LEU B CA 1
ATOM 1387 C C . LEU B 1 52 ? 2.365 19 8.547 1 96.44 52 LEU B C 1
ATOM 1389 O O . LEU B 1 52 ? 1.214 18.578 8.445 1 96.44 52 LEU B O 1
ATOM 1393 N N . TYR B 1 53 ? 3.072 18.75 9.586 1 97.44 53 TYR B N 1
ATOM 1394 C CA . TYR B 1 53 ? 2.881 17.594 10.461 1 97.44 53 TYR B CA 1
ATOM 1395 C C . TYR B 1 53 ? 1.608 17.75 11.289 1 97.44 53 TYR B C 1
ATOM 1397 O O . TYR B 1 53 ? 0.871 16.781 11.484 1 97.44 53 TYR B O 1
ATOM 1405 N N . ARG B 1 54 ? 1.346 18.875 11.766 1 97.81 54 ARG B N 1
ATOM 1406 C CA . ARG B 1 54 ? 0.153 19.078 12.586 1 97.81 54 ARG B CA 1
ATOM 1407 C C . ARG B 1 54 ? -1.113 18.797 11.781 1 97.81 54 ARG B C 1
ATOM 1409 O O . ARG B 1 54 ? -2.041 18.156 12.281 1 97.81 54 ARG B O 1
ATOM 1416 N N . LYS B 1 55 ? -1.125 19.281 10.586 1 98.38 55 LYS B N 1
ATOM 1417 C CA . LYS B 1 55 ? -2.275 19.047 9.727 1 98.38 55 LYS B CA 1
ATOM 1418 C C . LYS B 1 55 ? -2.398 17.562 9.367 1 98.38 55 LYS B C 1
ATOM 1420 O O . LYS B 1 55 ? -3.504 17.016 9.32 1 98.38 55 LYS B O 1
ATOM 1425 N N . ALA B 1 56 ? -1.258 16.984 9.125 1 98.44 56 ALA B N 1
ATOM 1426 C CA . ALA B 1 56 ? -1.247 15.547 8.82 1 98.44 56 ALA B CA 1
ATOM 1427 C C . ALA B 1 56 ? -1.819 14.742 9.984 1 98.44 56 ALA B C 1
ATOM 1429 O O . ALA B 1 56 ? -2.68 13.875 9.781 1 98.44 56 ALA B O 1
ATOM 1430 N N . LEU B 1 57 ? -1.405 15.055 11.18 1 98.56 57 LEU B N 1
ATOM 1431 C CA . LEU B 1 57 ? -1.875 14.336 12.359 1 98.56 57 LEU B CA 1
ATOM 1432 C C . LEU B 1 57 ? -3.375 14.531 12.555 1 98.56 57 LEU B C 1
ATOM 1434 O O . LEU B 1 57 ? -4.082 13.586 12.922 1 98.56 57 LEU B O 1
ATOM 1438 N N . LYS B 1 58 ? -3.814 15.68 12.312 1 98.69 58 LYS B N 1
ATOM 1439 C CA . LYS B 1 58 ? -5.246 15.945 12.406 1 98.69 58 LYS B CA 1
ATOM 1440 C C . LYS B 1 58 ? -6.035 15.078 11.43 1 98.69 58 LYS B C 1
ATOM 1442 O O . LYS B 1 58 ? -7.094 14.555 11.773 1 98.69 58 LYS B O 1
ATOM 1447 N N . ASP B 1 59 ? -5.531 14.992 10.234 1 98.62 59 ASP B N 1
ATOM 1448 C CA . ASP B 1 59 ? -6.188 14.172 9.219 1 98.62 59 ASP B CA 1
ATOM 1449 C C . ASP B 1 59 ? -6.219 12.703 9.641 1 98.62 59 ASP B C 1
ATOM 1451 O O . ASP B 1 59 ? -7.246 12.039 9.516 1 98.62 59 ASP B O 1
ATOM 1455 N N . TYR B 1 60 ? -5.094 12.188 10.18 1 98.62 60 TYR B N 1
ATOM 1456 C CA . TYR B 1 60 ? -5.039 10.789 10.586 1 98.62 60 TYR B CA 1
ATOM 1457 C C . TYR B 1 60 ? -5.945 10.539 11.781 1 98.62 60 TYR B C 1
ATOM 1459 O O . TYR B 1 60 ? -6.609 9.5 11.852 1 98.62 60 TYR B O 1
ATOM 1467 N N . ASP B 1 61 ? -6.051 11.469 12.648 1 98.69 61 ASP B N 1
ATOM 1468 C CA . ASP B 1 61 ? -6.953 11.336 13.789 1 98.69 61 ASP B CA 1
ATOM 1469 C C . ASP B 1 61 ? -8.414 11.336 13.336 1 98.69 61 ASP B C 1
ATOM 1471 O O . ASP B 1 61 ? -9.227 10.555 13.844 1 98.69 61 ASP B O 1
ATOM 1475 N N . ALA B 1 62 ? -8.711 12.188 12.43 1 98.38 62 ALA B N 1
ATOM 1476 C CA . ALA B 1 62 ? -10.062 12.227 11.883 1 98.38 62 ALA B CA 1
ATOM 1477 C C . ALA B 1 62 ? -10.406 10.914 11.18 1 98.38 62 ALA B C 1
ATOM 1479 O O . ALA B 1 62 ? -11.531 10.422 11.273 1 98.38 62 ALA B O 1
ATOM 1480 N N . ALA B 1 63 ? -9.461 10.383 10.438 1 98.38 63 ALA B N 1
ATOM 1481 C CA . ALA B 1 63 ? -9.672 9.094 9.781 1 98.38 63 ALA B CA 1
ATOM 1482 C C . ALA B 1 63 ? -9.969 8 10.805 1 98.38 63 ALA B C 1
ATOM 1484 O O . ALA B 1 63 ? -10.828 7.145 10.578 1 98.38 63 ALA B O 1
ATOM 1485 N N . LEU B 1 64 ? -9.32 8.047 11.953 1 98.44 64 LEU B N 1
ATOM 1486 C CA . LEU B 1 64 ? -9.469 7.035 13 1 98.44 64 LEU B CA 1
ATOM 1487 C C . LEU B 1 64 ? -10.781 7.223 13.742 1 98.44 64 LEU B C 1
ATOM 1489 O O . LEU B 1 64 ? -11.266 6.297 14.406 1 98.44 64 LEU B O 1
ATOM 1493 N N . GLU B 1 65 ? -11.289 8.414 13.688 1 97.94 65 GLU B N 1
ATOM 1494 C CA . GLU B 1 65 ? -12.641 8.625 14.203 1 97.94 65 GLU B CA 1
ATOM 1495 C C . GLU B 1 65 ? -13.68 7.969 13.305 1 97.94 65 GLU B C 1
ATOM 1497 O O . GLU B 1 65 ? -14.688 7.441 13.797 1 97.94 65 GLU B O 1
ATOM 1502 N N . ALA B 1 66 ? -13.414 8.062 11.992 1 97.06 66 ALA B N 1
ATOM 1503 C CA . ALA B 1 66 ? -14.336 7.449 11.039 1 97.06 66 ALA B CA 1
ATOM 1504 C C . ALA B 1 66 ? -14.258 5.926 11.102 1 97.06 66 ALA B C 1
ATOM 1506 O O . ALA B 1 66 ? -15.289 5.246 11.094 1 97.06 66 ALA B O 1
ATOM 1507 N N . ILE B 1 67 ? -13.047 5.328 11.109 1 97.31 67 ILE B N 1
ATOM 1508 C CA . ILE B 1 67 ? -12.812 3.896 11.25 1 97.31 67 ILE B CA 1
ATOM 1509 C C . ILE B 1 67 ? -11.766 3.652 12.336 1 97.31 67 ILE B C 1
ATOM 1511 O O . ILE B 1 67 ? -10.562 3.721 12.07 1 97.31 67 ILE B O 1
ATOM 1515 N N . PRO B 1 68 ? -12.289 3.189 13.359 1 96.88 68 PRO B N 1
ATOM 1516 C CA . PRO B 1 68 ? -11.344 2.949 14.445 1 96.88 68 PRO B CA 1
ATOM 1517 C C . PRO B 1 68 ? -10.344 1.84 14.125 1 96.88 68 PRO B C 1
ATOM 1519 O O . PRO B 1 68 ? -10.695 0.854 13.477 1 96.88 68 PRO B O 1
ATOM 1522 N N . GLN B 1 69 ? -9.07 2.016 14.477 1 96.38 69 GLN B N 1
ATOM 1523 C CA . GLN B 1 69 ? -7.988 1.049 14.336 1 96.38 69 GLN B CA 1
ATOM 1524 C C . GLN B 1 69 ? -7.684 0.771 12.867 1 96.38 69 GLN B C 1
ATOM 1526 O O . GLN B 1 69 ? -7.438 -0.376 12.484 1 96.38 69 GLN B O 1
ATOM 1531 N N . HIS B 1 70 ? -7.883 1.702 11.969 1 97.56 70 HIS B N 1
ATOM 1532 C CA . HIS B 1 70 ? -7.461 1.58 10.578 1 97.56 70 HIS B CA 1
ATOM 1533 C C . HIS B 1 70 ? -5.945 1.427 10.477 1 97.56 70 HIS B C 1
ATOM 1535 O O . HIS B 1 70 ? -5.203 2.367 10.766 1 97.56 70 HIS B O 1
ATOM 1541 N N . PRO B 1 71 ? -5.496 0.338 9.969 1 97.69 71 PRO B N 1
ATOM 1542 C CA . PRO B 1 71 ? -4.066 0.042 10.07 1 97.69 71 PRO B CA 1
ATOM 1543 C C . PRO B 1 71 ? -3.197 1.056 9.328 1 97.69 71 PRO B C 1
ATOM 1545 O O . PRO B 1 71 ? -2.166 1.488 9.844 1 97.69 71 PRO B O 1
ATOM 1548 N N . LEU B 1 72 ? -3.635 1.427 8.188 1 97.69 72 LEU B N 1
ATOM 1549 C CA . LEU B 1 72 ? -2.828 2.354 7.402 1 97.69 72 LEU B CA 1
ATOM 1550 C C . LEU B 1 72 ? -2.773 3.725 8.062 1 97.69 72 LEU B C 1
ATOM 1552 O O . LEU B 1 72 ? -1.729 4.379 8.062 1 97.69 72 LEU B O 1
ATOM 1556 N N . ALA B 1 73 ? -3.879 4.203 8.578 1 98.5 73 ALA B N 1
ATOM 1557 C CA . ALA B 1 73 ? -3.902 5.48 9.281 1 98.5 73 ALA B CA 1
ATOM 1558 C C . ALA B 1 73 ? -2.951 5.469 10.477 1 98.5 73 ALA B C 1
ATOM 1560 O O . ALA B 1 73 ? -2.193 6.418 10.688 1 98.5 73 ALA B O 1
ATOM 1561 N N . LEU B 1 74 ? -2.984 4.406 11.203 1 98.62 74 LEU B N 1
ATOM 1562 C CA . LEU B 1 74 ? -2.119 4.262 12.367 1 98.62 74 LEU B CA 1
ATOM 1563 C C . LEU B 1 74 ? -0.652 4.219 11.953 1 98.62 74 LEU B C 1
ATOM 1565 O O . LEU B 1 74 ? 0.199 4.84 12.594 1 98.62 74 LEU B O 1
ATOM 1569 N N . TYR B 1 75 ? -0.386 3.529 10.883 1 98 75 TYR B N 1
ATOM 1570 C CA . TYR B 1 75 ? 0.977 3.432 10.375 1 98 75 TYR B CA 1
ATOM 1571 C C . TYR B 1 75 ? 1.499 4.797 9.945 1 98 75 TYR B C 1
ATOM 1573 O O . TYR B 1 75 ? 2.607 5.191 10.32 1 98 75 TYR B O 1
ATOM 1581 N N . ARG B 1 76 ? 0.7 5.473 9.266 1 97.94 76 ARG B N 1
ATOM 1582 C CA . ARG B 1 76 ? 1.105 6.781 8.758 1 97.94 76 ARG B CA 1
ATOM 1583 C C . ARG B 1 76 ? 1.234 7.789 9.891 1 97.94 76 ARG B C 1
ATOM 1585 O O . ARG B 1 76 ? 2.141 8.625 9.883 1 97.94 76 ARG B O 1
ATOM 1592 N N . LYS B 1 77 ? 0.364 7.711 10.828 1 98 77 LYS B N 1
ATOM 1593 C CA . LYS B 1 77 ? 0.47 8.547 12.023 1 98 77 LYS B CA 1
ATOM 1594 C C . LYS B 1 77 ? 1.805 8.32 12.727 1 98 77 LYS B C 1
ATOM 1596 O O . LYS B 1 77 ? 2.473 9.281 13.117 1 98 77 LYS B O 1
ATOM 1601 N N . GLY B 1 78 ? 2.164 7.109 12.891 1 98 78 GLY B N 1
ATOM 1602 C CA . GLY B 1 78 ? 3.449 6.785 13.484 1 98 78 GLY B CA 1
ATOM 1603 C C . GLY B 1 78 ? 4.625 7.387 12.742 1 98 78 GLY B C 1
ATOM 1604 O O . GLY B 1 78 ? 5.582 7.859 13.352 1 98 78 GLY B O 1
ATOM 1605 N N . GLN B 1 79 ? 4.551 7.352 11.492 1 97 79 GLN B N 1
ATOM 1606 C CA . GLN B 1 79 ? 5.621 7.922 10.68 1 97 79 GLN B CA 1
ATOM 1607 C C . GLN B 1 79 ? 5.785 9.414 10.961 1 97 79 GLN B C 1
ATOM 1609 O O . GLN B 1 79 ? 6.91 9.914 11.047 1 97 79 GLN B O 1
ATOM 1614 N N . VAL B 1 80 ? 4.688 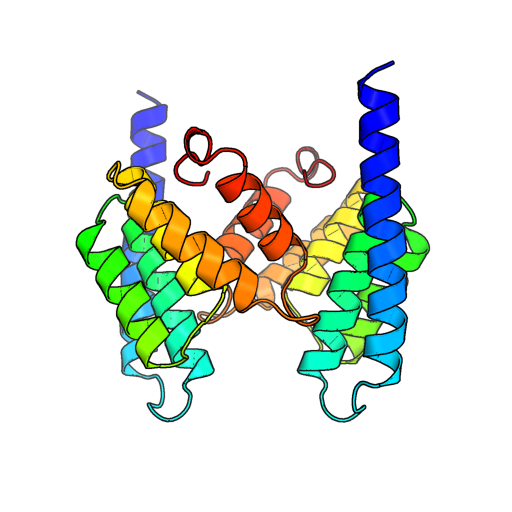10.133 11.07 1 97.25 80 VAL B N 1
ATOM 1615 C CA . VAL B 1 80 ? 4.73 11.57 11.328 1 97.25 80 VAL B CA 1
ATOM 1616 C C . VAL B 1 80 ? 5.289 11.828 12.727 1 97.25 80 VAL B C 1
ATOM 1618 O O . VAL B 1 80 ? 6.121 12.719 12.914 1 97.25 80 VAL B O 1
ATOM 1621 N N . LEU B 1 81 ? 4.867 11 13.672 1 97.5 81 LEU B N 1
ATOM 1622 C CA . LEU B 1 81 ? 5.363 11.133 15.039 1 97.5 81 LEU B CA 1
ATOM 1623 C C . LEU B 1 81 ? 6.867 10.883 15.094 1 97.5 81 LEU B C 1
ATOM 1625 O O . LEU B 1 81 ? 7.598 11.609 15.773 1 97.5 81 LEU B O 1
ATOM 1629 N N . ALA B 1 82 ? 7.316 9.945 14.359 1 96.44 82 ALA B N 1
ATOM 1630 C CA . ALA B 1 82 ? 8.742 9.648 14.297 1 96.44 82 ALA B CA 1
ATOM 1631 C C . ALA B 1 82 ? 9.516 10.82 13.688 1 96.44 82 ALA B C 1
ATOM 1633 O O . ALA B 1 82 ? 10.594 11.172 14.164 1 96.44 82 ALA B O 1
ATOM 1634 N N . ALA B 1 83 ? 8.953 11.391 12.695 1 94.19 83 ALA B N 1
ATOM 1635 C CA . ALA B 1 83 ? 9.586 12.531 12.039 1 94.19 83 ALA B CA 1
ATOM 1636 C C . ALA B 1 83 ? 9.711 13.719 12.992 1 94.19 83 ALA B C 1
ATOM 1638 O O . ALA B 1 83 ? 10.625 14.539 12.852 1 94.19 83 ALA B O 1
ATOM 1639 N N . GLN B 1 84 ? 8.82 13.758 13.93 1 94.69 84 GLN B N 1
ATOM 1640 C CA . GLN B 1 84 ? 8.844 14.812 14.945 1 94.69 84 GLN B CA 1
ATOM 1641 C C . GLN B 1 84 ? 9.68 14.391 16.141 1 94.69 84 GLN B C 1
ATOM 1643 O O . GLN B 1 84 ? 9.641 15.047 17.188 1 94.69 84 GLN B O 1
ATOM 1648 N N . LYS B 1 85 ? 10.281 13.203 16.109 1 93.81 85 LYS B N 1
ATOM 1649 C CA . LYS B 1 85 ? 11.195 12.672 17.125 1 93.81 85 LYS B CA 1
ATOM 1650 C C . LYS B 1 85 ? 10.43 12.203 18.359 1 93.81 85 LYS B C 1
ATOM 1652 O O . LYS B 1 85 ? 10.992 12.133 19.453 1 93.81 85 LYS B O 1
ATOM 1657 N N . LYS B 1 86 ? 9.227 12 18.203 1 95.94 86 LYS B N 1
ATOM 1658 C CA . LYS B 1 86 ? 8.414 11.367 19.25 1 95.94 86 LYS B CA 1
ATOM 1659 C C . LYS B 1 86 ? 8.359 9.859 19.062 1 95.94 86 LYS B C 1
ATOM 1661 O O . LYS B 1 86 ? 7.285 9.297 18.812 1 95.94 86 LYS B O 1
ATOM 1666 N N . LEU B 1 87 ? 9.328 9.219 19.359 1 95.94 87 LEU B N 1
ATOM 1667 C CA . LEU B 1 87 ? 9.531 7.828 18.984 1 95.94 87 LEU B CA 1
ATOM 1668 C C . LEU B 1 87 ? 8.664 6.902 19.828 1 95.94 87 LEU B C 1
ATOM 1670 O O . LEU B 1 87 ? 8.156 5.895 19.328 1 95.94 87 LEU B O 1
ATOM 1674 N N . GLU B 1 88 ? 8.516 7.184 21.031 1 96.81 88 GLU B N 1
ATOM 1675 C CA . GLU B 1 88 ? 7.688 6.332 21.875 1 96.81 88 GLU B CA 1
ATOM 1676 C C . GLU B 1 88 ? 6.23 6.344 21.422 1 96.81 88 GLU B C 1
ATOM 1678 O O . GLU B 1 88 ? 5.574 5.301 21.391 1 96.81 88 GLU B O 1
ATOM 1683 N N . ASP B 1 89 ? 5.797 7.484 21.094 1 97.81 89 ASP B N 1
ATOM 1684 C CA . ASP B 1 89 ? 4.441 7.609 20.562 1 97.81 89 ASP B CA 1
ATOM 1685 C C . ASP B 1 89 ? 4.305 6.898 19.219 1 97.81 89 ASP B C 1
ATOM 1687 O O . ASP B 1 89 ? 3.277 6.273 18.938 1 97.81 89 ASP B O 1
ATOM 1691 N N . ALA B 1 90 ? 5.336 7.047 18.469 1 97.81 90 ALA B N 1
ATOM 1692 C CA . ALA B 1 90 ? 5.352 6.363 17.188 1 97.81 90 ALA B CA 1
ATOM 1693 C C . ALA B 1 90 ? 5.262 4.852 17.359 1 97.81 90 ALA B C 1
ATOM 1695 O O . ALA B 1 90 ? 4.453 4.191 16.703 1 97.81 90 ALA B O 1
ATOM 1696 N N . ARG B 1 91 ? 5.992 4.344 18.266 1 97.5 91 ARG B N 1
ATOM 1697 C CA . ARG B 1 91 ? 6 2.91 18.531 1 97.5 91 ARG B CA 1
ATOM 1698 C C . ARG B 1 91 ? 4.625 2.436 19 1 97.5 91 ARG B C 1
ATOM 1700 O O . ARG B 1 91 ? 4.16 1.369 18.578 1 97.5 91 ARG B O 1
ATOM 1707 N N . SER B 1 92 ? 4.059 3.193 19.797 1 98.25 92 SER B N 1
ATOM 1708 C CA . SER B 1 92 ? 2.725 2.846 20.281 1 98.25 92 SER B CA 1
ATOM 1709 C C . SER B 1 92 ? 1.725 2.773 19.125 1 98.25 92 SER B C 1
ATOM 1711 O O . SER B 1 92 ? 0.91 1.851 19.062 1 98.25 92 SER B O 1
ATOM 1713 N N . ALA B 1 93 ? 1.809 3.686 18.266 1 98.25 93 ALA B N 1
ATOM 1714 C CA . ALA B 1 93 ? 0.927 3.703 17.094 1 98.25 93 ALA B CA 1
ATOM 1715 C C . ALA B 1 93 ? 1.173 2.492 16.203 1 98.25 93 ALA B C 1
ATOM 1717 O O . ALA B 1 93 ? 0.226 1.869 15.719 1 98.25 93 ALA B O 1
ATOM 1718 N N . TRP B 1 94 ? 2.428 2.158 16.031 1 98.06 94 TRP B N 1
ATOM 1719 C CA . TRP B 1 94 ? 2.768 1.021 15.188 1 98.06 94 TRP B CA 1
ATOM 1720 C C . TRP B 1 94 ? 2.348 -0.292 15.844 1 98.06 94 TRP B C 1
ATOM 1722 O O . TRP B 1 94 ? 1.889 -1.212 15.156 1 98.06 94 TRP B O 1
ATOM 1732 N N . GLU B 1 95 ? 2.475 -0.357 17.094 1 98.19 95 GLU B N 1
ATOM 1733 C CA . GLU B 1 95 ? 2.002 -1.547 17.797 1 98.19 95 GLU B CA 1
ATOM 1734 C C . GLU B 1 95 ? 0.492 -1.711 17.656 1 98.19 95 GLU B C 1
ATOM 1736 O O . GLU B 1 95 ? 0.002 -2.818 17.422 1 98.19 95 GLU B O 1
ATOM 1741 N N . GLU B 1 96 ? -0.155 -0.658 17.797 1 98.38 96 GLU B N 1
ATOM 1742 C CA . GLU B 1 96 ? -1.601 -0.691 17.609 1 98.38 96 GLU B CA 1
ATOM 1743 C C . GLU B 1 96 ? -1.95 -1.066 16.172 1 98.38 96 GLU B C 1
ATOM 1745 O O . GLU B 1 96 ? -2.904 -1.81 15.93 1 98.38 96 GLU B O 1
ATOM 1750 N N . ALA B 1 97 ? -1.275 -0.502 15.227 1 98.31 97 ALA B N 1
ATOM 1751 C CA . ALA B 1 97 ? -1.49 -0.825 13.812 1 98.31 97 ALA B CA 1
ATOM 1752 C C . ALA B 1 97 ? -1.333 -2.322 13.562 1 98.31 97 ALA B C 1
ATOM 1754 O O . ALA B 1 97 ? -2.152 -2.93 12.875 1 98.31 97 ALA B O 1
ATOM 1755 N N . LEU B 1 98 ? -0.286 -2.902 14.133 1 97.19 98 LEU B N 1
ATOM 1756 C CA . LEU B 1 98 ? -0.028 -4.328 13.945 1 97.19 98 LEU B CA 1
ATOM 1757 C C . LEU B 1 98 ? -1.161 -5.164 14.531 1 97.19 98 LEU B C 1
ATOM 1759 O O . LEU B 1 98 ? -1.586 -6.152 13.922 1 97.19 98 LEU B O 1
ATOM 1763 N N . ARG B 1 99 ? -1.651 -4.719 15.625 1 97.19 99 ARG B N 1
ATOM 1764 C CA . ARG B 1 99 ? -2.752 -5.422 16.281 1 97.19 99 ARG B CA 1
ATOM 1765 C C . ARG B 1 99 ? -4.031 -5.32 15.453 1 97.19 99 ARG B C 1
ATOM 1767 O O . ARG B 1 99 ? -4.863 -6.23 15.469 1 97.19 99 ARG B O 1
ATOM 1774 N N . ALA B 1 100 ? -4.164 -4.332 14.688 1 97.56 100 ALA B N 1
ATOM 1775 C CA . ALA B 1 100 ? -5.371 -4.062 13.914 1 97.56 100 ALA B CA 1
ATOM 1776 C C . ALA B 1 100 ? -5.344 -4.816 12.586 1 97.56 100 ALA B C 1
ATOM 1778 O O . ALA B 1 100 ? -6.375 -4.945 11.914 1 97.56 100 ALA B O 1
ATOM 1779 N N . CYS B 1 101 ? -4.223 -5.363 12.195 1 96 101 CYS B N 1
ATOM 1780 C CA . CYS B 1 101 ? -4.086 -6.07 10.93 1 96 101 CYS B CA 1
ATOM 1781 C C . CYS B 1 101 ? -4.816 -7.406 10.969 1 96 101 CYS B C 1
ATOM 1783 O O . CYS B 1 101 ? -4.871 -8.062 12.008 1 96 101 CYS B O 1
ATOM 1785 N N . SER B 1 102 ? -5.406 -7.734 9.805 1 92 102 SER B N 1
ATOM 1786 C CA . SER B 1 102 ? -6.059 -9.023 9.594 1 92 102 SER B CA 1
ATOM 1787 C C . SER B 1 102 ? -5.531 -9.711 8.344 1 92 102 SER B C 1
ATOM 1789 O O . SER B 1 102 ? -4.609 -9.211 7.691 1 92 102 SER B O 1
ATOM 1791 N N . GLU B 1 103 ? -6.059 -10.828 7.992 1 87 103 GLU B N 1
ATOM 1792 C CA . GLU B 1 103 ? -5.652 -11.555 6.793 1 87 103 GLU B CA 1
ATOM 1793 C C . GLU B 1 103 ? -5.965 -10.758 5.531 1 87 103 GLU B C 1
ATOM 1795 O O . GLU B 1 103 ? -5.406 -11.031 4.465 1 87 103 GLU B O 1
ATOM 1800 N N . ARG B 1 104 ? -6.824 -9.75 5.773 1 88.5 104 ARG B N 1
ATOM 1801 C CA . ARG B 1 104 ? -7.23 -8.961 4.609 1 88.5 104 ARG B CA 1
ATOM 1802 C C . ARG B 1 104 ? -6.336 -7.742 4.434 1 88.5 104 ARG B C 1
ATOM 1804 O O . ARG B 1 104 ? -6.438 -7.031 3.432 1 88.5 104 ARG B O 1
ATOM 1811 N N . THR B 1 105 ? -5.484 -7.523 5.434 1 94.38 105 THR B N 1
ATOM 1812 C CA . THR B 1 105 ? -4.547 -6.41 5.336 1 94.38 105 THR B CA 1
ATOM 1813 C C . THR B 1 105 ? -3.465 -6.707 4.301 1 94.38 105 THR B C 1
ATOM 1815 O O . THR B 1 105 ? -2.953 -7.828 4.23 1 94.38 105 THR B O 1
ATOM 1818 N N . ASP B 1 106 ? -3.174 -5.746 3.498 1 92.88 106 ASP B N 1
ATOM 1819 C CA . ASP B 1 106 ? -2.07 -5.902 2.557 1 92.88 106 ASP B CA 1
ATOM 1820 C C . ASP B 1 106 ? -0.808 -6.391 3.264 1 92.88 106 ASP B C 1
ATOM 1822 O O . ASP B 1 106 ? -0.326 -5.746 4.199 1 92.88 106 ASP B O 1
ATOM 1826 N N . ILE B 1 107 ? -0.316 -7.406 2.748 1 92.12 107 ILE B N 1
ATOM 1827 C CA . ILE B 1 107 ? 0.818 -8.047 3.4 1 92.12 107 ILE B CA 1
ATOM 1828 C C . ILE B 1 107 ? 2.012 -7.098 3.42 1 92.12 107 ILE B C 1
ATOM 1830 O O . ILE B 1 107 ? 2.797 -7.098 4.371 1 92.12 107 ILE B O 1
ATOM 1834 N N . GLN B 1 108 ? 2.146 -6.297 2.441 1 91.75 108 GLN B N 1
ATOM 1835 C CA . GLN B 1 108 ? 3.244 -5.34 2.432 1 91.75 108 GLN B CA 1
ATOM 1836 C C . GLN B 1 108 ? 3.129 -4.359 3.598 1 91.75 108 GLN B C 1
ATOM 1838 O O . GLN B 1 108 ? 4.141 -3.957 4.18 1 91.75 108 GLN B O 1
ATOM 1843 N N . LEU B 1 109 ? 1.947 -3.934 3.873 1 94.56 109 LEU B N 1
ATOM 1844 C CA . LEU B 1 109 ? 1.747 -3.029 5 1 94.56 109 LEU B CA 1
ATOM 1845 C C . LEU B 1 109 ? 2.172 -3.689 6.309 1 94.56 109 LEU B C 1
ATOM 1847 O O . LEU B 1 109 ? 2.814 -3.055 7.148 1 94.56 109 LEU B O 1
ATOM 1851 N N . VAL B 1 110 ? 1.843 -4.93 6.504 1 93.75 110 VAL B N 1
ATOM 1852 C CA . VAL B 1 110 ? 2.225 -5.676 7.695 1 93.75 110 VAL B CA 1
ATOM 1853 C C . VAL B 1 110 ? 3.746 -5.711 7.82 1 93.75 110 VAL B C 1
ATOM 1855 O O . VAL B 1 110 ? 4.293 -5.492 8.906 1 93.75 110 VAL B O 1
ATOM 1858 N N . LEU B 1 111 ? 4.371 -5.91 6.746 1 91.25 111 LEU B N 1
ATOM 1859 C CA . LEU B 1 111 ? 5.828 -5.969 6.73 1 91.25 111 LEU B CA 1
ATOM 1860 C C . LEU B 1 111 ? 6.434 -4.605 7.043 1 91.25 111 LEU B C 1
ATOM 1862 O O . LEU B 1 111 ? 7.418 -4.512 7.781 1 91.25 111 LEU B O 1
ATOM 1866 N N . ASP B 1 112 ? 5.891 -3.604 6.48 1 93.56 112 ASP B N 1
ATOM 1867 C CA . ASP B 1 112 ? 6.375 -2.248 6.727 1 93.56 112 ASP B CA 1
ATOM 1868 C C . ASP B 1 112 ? 6.258 -1.88 8.203 1 93.56 112 ASP B C 1
ATOM 1870 O O . ASP B 1 112 ? 7.172 -1.285 8.773 1 93.56 112 ASP B O 1
ATOM 1874 N N . ILE B 1 113 ? 5.156 -2.201 8.766 1 95.5 113 ILE B N 1
ATOM 1875 C CA . ILE B 1 113 ? 4.93 -1.92 10.18 1 95.5 113 ILE B CA 1
ATOM 1876 C C . ILE B 1 113 ? 5.945 -2.68 11.023 1 95.5 113 ILE B C 1
ATOM 1878 O O . ILE B 1 113 ? 6.562 -2.109 11.93 1 95.5 113 ILE B O 1
ATOM 1882 N N . SER B 1 114 ? 6.125 -3.93 10.727 1 94 114 SER B N 1
ATOM 1883 C CA . SER B 1 114 ? 7.074 -4.762 11.461 1 94 114 SER B CA 1
ATOM 1884 C C . SER B 1 114 ? 8.492 -4.203 11.359 1 94 114 SER B C 1
ATOM 1886 O O . SER B 1 114 ? 9.227 -4.191 12.344 1 94 114 SER B O 1
ATOM 1888 N N . ALA B 1 115 ? 8.844 -3.764 10.203 1 93.31 115 ALA B N 1
ATOM 1889 C CA . ALA B 1 115 ? 10.172 -3.184 10 1 93.31 115 ALA B CA 1
ATOM 1890 C C . ALA B 1 115 ? 10.344 -1.904 10.812 1 93.31 115 ALA B C 1
ATOM 1892 O O . ALA B 1 115 ? 11.406 -1.672 11.398 1 93.31 115 ALA B O 1
ATOM 1893 N N . ALA B 1 116 ? 9.32 -1.073 10.812 1 94.81 116 ALA B N 1
ATOM 1894 C CA . ALA B 1 116 ? 9.359 0.171 11.578 1 94.81 116 ALA B CA 1
ATOM 1895 C C . ALA B 1 116 ? 9.562 -0.105 13.062 1 94.81 116 ALA B C 1
ATOM 1897 O O . ALA B 1 116 ? 10.305 0.608 13.742 1 94.81 116 ALA B O 1
ATOM 1898 N N . LEU B 1 117 ? 8.914 -1.153 13.531 1 94.69 117 LEU B N 1
ATOM 1899 C CA . LEU B 1 117 ? 9.008 -1.516 14.945 1 94.69 117 LEU B CA 1
ATOM 1900 C C . LEU B 1 117 ? 10.391 -2.074 15.273 1 94.69 117 LEU B C 1
ATOM 1902 O O . LEU B 1 117 ? 10.914 -1.847 16.359 1 94.69 117 LEU B O 1
ATOM 1906 N N . ARG B 1 118 ? 10.93 -2.691 14.32 1 92.56 118 ARG B N 1
ATOM 1907 C CA . ARG B 1 118 ? 12.25 -3.275 14.516 1 92.56 118 ARG B CA 1
ATOM 1908 C C . ARG B 1 118 ? 13.328 -2.199 14.508 1 92.56 118 ARG B C 1
ATOM 1910 O O . ARG B 1 118 ? 14.305 -2.285 15.258 1 92.56 118 ARG B O 1
ATOM 1917 N N . ASP B 1 119 ? 13.133 -1.17 13.594 1 91.81 119 ASP B N 1
ATOM 1918 C CA . ASP B 1 119 ? 14.086 -0.066 13.492 1 91.81 119 ASP B CA 1
ATOM 1919 C C . ASP B 1 119 ? 13.359 1.273 13.383 1 91.81 119 ASP B C 1
ATOM 1921 O O . ASP B 1 119 ? 13.328 1.882 12.312 1 91.81 119 ASP B O 1
ATOM 1925 N N . PRO B 1 120 ? 12.945 1.707 14.461 1 86.19 120 PRO B N 1
ATOM 1926 C CA . PRO B 1 120 ? 12.188 2.957 14.438 1 86.19 120 PRO B CA 1
ATOM 1927 C C . PRO B 1 120 ? 13.008 4.141 13.93 1 86.19 120 PRO B C 1
ATOM 1929 O O . PRO B 1 120 ? 12.445 5.105 13.398 1 86.19 120 PRO B O 1
ATOM 1932 N N . HIS B 1 121 ? 14.281 4.035 14.039 1 84.12 121 HIS B N 1
ATOM 1933 C CA . HIS B 1 121 ? 15.133 5.141 13.617 1 84.12 121 HIS B CA 1
ATOM 1934 C C . HIS B 1 121 ? 15.32 5.141 12.102 1 84.12 121 HIS B C 1
ATOM 1936 O O . HIS B 1 121 ? 15.68 6.168 11.516 1 84.12 121 HIS B O 1
ATOM 1942 N N . GLY B 1 122 ? 15.07 4.031 11.461 1 78.56 122 GLY B N 1
ATOM 1943 C CA . GLY B 1 122 ? 15.281 3.887 10.031 1 78.56 122 GLY B CA 1
ATOM 1944 C C . GLY B 1 122 ? 14.094 4.344 9.203 1 78.56 122 GLY B C 1
ATOM 1945 O O . GLY B 1 122 ? 14.188 4.438 7.977 1 78.56 122 GLY B O 1
ATOM 1946 N N . VAL B 1 123 ? 13.094 4.5 9.891 1 68.38 123 VAL B N 1
ATOM 1947 C CA . VAL B 1 123 ? 11.883 4.871 9.164 1 68.38 123 VAL B CA 1
ATOM 1948 C C . VAL B 1 123 ? 11.984 6.32 8.695 1 68.38 123 VAL B C 1
ATOM 1950 O O . VAL B 1 123 ? 12.117 7.234 9.516 1 68.38 123 VAL B O 1
ATOM 1953 N N . LYS B 1 124 ? 12.859 6.426 7.531 1 56.34 124 LYS B N 1
ATOM 1954 C CA . LYS B 1 124 ? 12.961 7.762 6.957 1 56.34 124 LYS B CA 1
ATOM 1955 C C . LYS B 1 124 ? 11.625 8.219 6.375 1 56.34 124 LYS B C 1
ATOM 1957 O O . LYS B 1 124 ? 10.781 7.391 6.023 1 56.34 124 LYS B O 1
ATOM 1962 N N . ALA B 1 125 ? 11.414 9.422 6.539 1 52.62 125 ALA B N 1
ATOM 1963 C CA . ALA B 1 125 ? 10.258 10.016 5.879 1 52.62 125 ALA B CA 1
ATOM 1964 C C . ALA B 1 125 ? 10.062 9.43 4.484 1 52.62 125 ALA B C 1
ATOM 1966 O O . ALA B 1 125 ? 11.031 9.141 3.783 1 52.62 125 ALA B O 1
ATOM 1967 N N . GLY B 1 126 ? 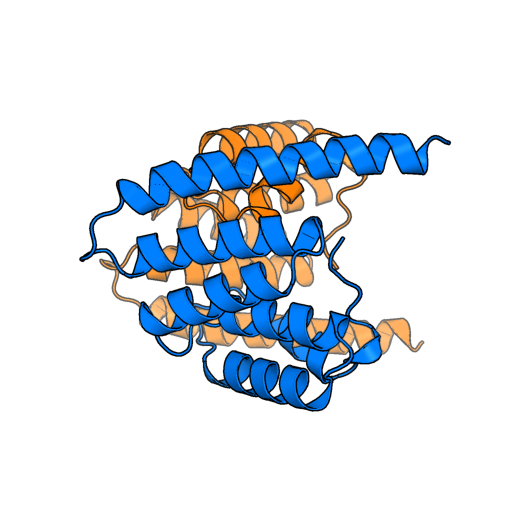9.32 8.445 4.258 1 41.03 126 GLY B N 1
ATOM 1968 C CA . GLY B 1 126 ? 8.93 7.688 3.08 1 41.03 126 GLY B CA 1
ATOM 1969 C C . GLY B 1 126 ? 9.367 8.336 1.778 1 41.03 126 GLY B C 1
ATOM 1970 O O . GLY B 1 126 ? 9.133 9.523 1.562 1 41.03 126 GLY B O 1
ATOM 1971 N N . HIS B 1 127 ? 10.383 7.766 1.123 1 33.31 127 HIS B N 1
ATOM 1972 C CA . HIS B 1 127 ? 10.305 8.031 -0.308 1 33.31 127 HIS B CA 1
ATOM 1973 C C . HIS B 1 127 ? 8.945 7.637 -0.87 1 33.31 127 HIS B C 1
ATOM 1975 O O . HIS B 1 127 ? 8.328 6.676 -0.397 1 33.31 127 HIS B O 1
#

Nearest PDB structures (foldseek):
  2vgy-assembly1_A-2  TM=8.074E-01  e=4.043E-04  Yersinia enterocolitica
  8ye5-assembly1_A  TM=8.494E-01  e=1.162E-03  Dehalobacter sp.
  4am9-assembly1_A  TM=7.927E-01  e=1.105E-03  Yersinia enterocolitica
  5lyp-assembly1_A  TM=6.152E-01  e=3.656E-04  Saccharomyces cerevisiae
  5lyn-assembly1_B  TM=6.433E-01  e=4.943E-04  Saccharomyces cerevisiae

Organism: Gonium pectorale (NCBI:txid33097)

Secondary structure (DSSP, 8-state):
-HHHHHHHHHHHHHHHHHHHHHHHHHHS-TT-HHHHHHHHHHHHHHHHHTT-HHHHHHHHHHHHHHSTT-HHHHHHHHHHHHHTT-HHHHHHHHHHHHHH--TTS-HHHHHHHHHHHH-GGG--S--/-HHHHHHHHHHHHHHHHHHHHHHHHHHS-TT-HHHHHHHHHHHHHHHHHTT-HHHHHHHHHHHHHHSTT-HHHHHHHHHHHHHTT-HHHHHHHHHHHHHH--TTS-HHHHHHHHHHHH-GGG--S--

Solvent-accessible surface area (backbone atoms only — not comparable to full-atom values): 13118 Å² total; per-residue (Å²): 115,69,65,59,54,54,48,48,53,50,42,49,51,28,52,53,49,33,53,55,40,50,54,49,55,73,70,46,57,83,83,43,34,68,59,51,23,40,34,28,39,41,33,16,50,30,30,44,75,66,66,38,52,70,61,16,48,50,26,26,52,52,21,35,68,56,36,70,68,41,35,66,42,29,42,52,43,17,52,53,32,39,73,70,68,37,51,70,62,14,48,52,30,34,53,50,17,60,69,47,53,53,85,66,46,57,53,66,56,55,50,51,47,52,49,34,70,73,36,60,84,67,60,54,81,72,129,115,69,64,59,53,53,48,48,53,51,39,50,51,30,54,54,49,32,53,56,39,51,55,50,54,72,70,47,57,84,82,43,34,68,58,49,24,40,34,28,39,41,34,16,49,28,30,46,75,64,66,37,50,71,61,15,48,51,25,28,51,52,21,37,68,55,37,70,67,40,36,67,42,29,43,52,42,16,52,52,32,39,76,71,67,37,50,70,61,13,48,52,30,32,52,50,18,61,69,48,53,54,85,64,45,57,54,65,58,56,50,51,46,51,48,36,68,74,36,62,83,67,59,56,83,73,129

InterPro domains:
  IPR011990 Tetratricopeptide-like helical domain superfamily [G3DSA:1.25.40.10] (7-114)
  IPR011990 Tetratricopeptide-like helical domain superfamily [SSF48452] (11-108)
  IPR019734 Tetratricopeptide repeat [PS50005] (37-70)
  IPR019734 Tetratricopeptide repeat [SM00028] (37-70)
  IPR019734 Tetratricopeptide repeat [SM00028] (71-104)
  IPR044650 Tetratricopeptide repeat protein SRFR1-like [PTHR44749] (8-120)

pLDDT: mean 91.25, std 12.54, range [33.22, 98.69]

Foldseek 3Di:
DVVVVVLVVLLVVLVVVLVVLVVVLVVDDLPPLVVNLVSLQSNLLSCVSNPVLVSSLVSLVVNCVSPPLALSSLQVNLLSCVVVVNNVSSLVSLVSSLVSDDPPDDPVSNVVSVVCNVPVNPSPSDD/DVVVVVLVVLLVVLVVVLVVLVVVLVVDDLPPLVVNLVSLQSNLLSCVSNPVLVSSLVSLVVNCVSPPLALSSLQVNLLSCVVVVNNVSSLVSLVSSLVSDDPPDDPVSNVVSVVCNVPVNPSPSDD